Protein AF-0000000075067034 (afdb_homodimer)

pLDDT: mean 81.09, std 20.72, range [22.61, 97.31]

Foldseek 3Di:
DPVVPDVPLVVDDPPPDADDDDPCCVQVPALVCVLVVVCVRHVQAAEDPCLADDLVCVQVVHSGHHPQQKGKHKYFPPDDPFNAYPFWGWAWPDDWAFDDDVPDPDTQWTKTKTFIFGHDDPPTHTFQKMKMKIDGPVCPDSVSRGMIMMMIGRNVVNVVVVPVPDPDD/DPPPPDVPQVVDDPPPDADDDDPCCVQVPALVCVLVVVCVRHVQAAEDPCLADDLVCVQVVHSGHHPQQKGKHKYFPPDDPFNAYPFWGWAWPDDWAFDDDVPDPDTQWTKTKTFIFGHDDPPTHTFQKMKMKIDGPVCPDSVSRGMIMMMIGRRVVNVVVVVVPDPDD

Sequence (338 aa):
MATTAEFSYLSSLPAGFVFRPTEEQLITHYLKNKNDGNESVVSFIKEIDLYKFEPEQLPDKSFIPSDNFEWFFFRANTLDIERTTGTGSWKSTGEPRPIKARGANEVIGSREIFVFHRGRGAKGVKTNWVIEYRLHPDTKIPSQHPFLIFKLKDNNADGEKKITQKPRAMATTAEFSYLSSLPAGFVFRPTEEQLITHYLKNKNDGNESVVSFIKEIDLYKFEPEQLPDKSFIPSDNFEWFFFRANTLDIERTTGTGSWKSTGEPRPIKARGANEVIGSREIFVFHRGRGAKGVKTNWVIEYRLHPDTKIPSQHPFLIFKLKDNNADGEKKITQKPRA

Nearest PDB structures (foldseek):
  1ut7-assembly1_B  TM=8.645E-01  e=2.105E-12  Arabidopsis thaliana
  1ut7-assembly1_A  TM=8.587E-01  e=2.372E-12  Arabidopsis thaliana
  1ut4-assembly1_A  TM=8.567E-01  e=3.012E-12  Arabidopsis thaliana
  3swm-assembly1_A  TM=8.188E-01  e=7.375E-12  Arabidopsis thaliana
  7xlj-assembly1_A  TM=7.819E-01  e=2.518E-12  Arabidopsis thaliana

InterPro domains:
  IPR003441 NAC domain [PF02365] (14-134)
  IPR003441 NAC domain [PS51005] (13-155)
  IPR036093 NAC domain superfamily [G3DSA:2.170.150.80] (22-162)
  IPR036093 NAC domain superfamily [SSF101941] (5-140)

Radius of gyration: 23.81 Å; Cα contacts (8 Å, |Δi|>4): 591; chains: 2; bounding box: 60×69×54 Å

Solvent-accessible surface area (backbone atoms only — not comparable to full-atom values): 19436 Å² total; per-residue (Å²): 131,73,84,76,56,74,76,54,68,62,74,66,63,61,89,33,45,42,77,64,56,50,73,57,47,45,46,74,45,45,41,44,32,53,62,70,64,40,49,92,79,37,63,66,46,34,72,45,74,67,44,62,47,57,75,88,55,48,71,77,63,40,50,56,82,58,93,71,51,50,44,55,34,29,28,60,54,85,52,81,82,66,34,50,36,97,59,25,31,55,39,73,78,68,75,72,37,79,33,59,37,87,98,46,88,47,70,61,21,26,38,42,49,30,33,35,21,44,36,66,78,92,66,36,40,82,56,55,39,35,38,36,36,44,42,56,68,81,41,85,42,54,88,74,36,48,53,32,40,33,40,39,35,40,62,59,63,60,49,58,65,61,61,74,63,76,78,83,130,133,73,83,75,58,74,77,54,68,60,73,65,64,61,87,33,46,43,78,64,56,51,73,59,47,45,47,73,44,45,42,44,32,55,61,70,64,41,50,91,79,38,63,66,46,34,72,45,74,66,44,61,46,56,75,87,54,47,70,76,62,37,51,58,82,58,92,72,54,48,44,56,34,30,28,61,54,84,51,81,81,67,34,50,37,97,59,24,30,54,41,73,78,68,76,71,38,81,33,59,38,86,100,45,90,46,71,62,21,27,38,44,48,29,36,35,20,43,36,65,79,93,64,36,41,80,56,55,38,35,39,34,35,44,40,57,70,82,42,85,42,54,87,76,36,48,52,32,42,33,41,38,36,39,62,60,64,60,48,58,65,59,62,72,56,75,77,80,132

Secondary structure (DSSP, 8-state):
--TTSSS----S-STTEEE---HHHIIIIIIHHHHHT-HHHHTTSEE--GGGS-GGGSGGG-SS--SSSEEEEEEETTS----B-SSEEEEE-S--EEEE-TTS--EEEEEEEEEEEESSGGG-EEEEEEEEEEE-TTTTSGGG--EEEEEEEEHHHHHHHHHTS----/--TTSSS----S-STTEEE---HHHIIIIIIHHHHHT-HHHHTTSEE--GGGS-GGGSGGG-SS--SSSEEEEEEETTS----B-SSEEEEE-S--EEEE-TTS--EEEEEEEEEEEESSGGG-EEEEEEEEEEE-SSTTSGGG--EEEEEEEEHHHHHHHHHTS----

Organism: Cucurbita maxima (NCBI:txid3661)

Structure (mmCIF, N/CA/C/O backbone):
data_AF-0000000075067034-model_v1
#
loop_
_entity.id
_entity.type
_entity.pdbx_description
1 polymer 'NAC domain-containing protein 96-like'
#
loop_
_atom_site.group_PDB
_atom_site.id
_atom_site.type_symbol
_atom_site.label_atom_id
_atom_site.label_alt_id
_atom_site.label_comp_id
_atom_site.label_asym_id
_atom_site.label_entity_id
_atom_site.label_seq_id
_atom_site.pdbx_PDB_ins_code
_atom_site.Cartn_x
_atom_site.Cartn_y
_atom_site.Cartn_z
_atom_site.occupancy
_atom_site.B_iso_or_equiv
_atom_site.auth_seq_id
_atom_site.auth_comp_id
_atom_site.auth_asym_id
_atom_site.auth_atom_id
_atom_site.pdbx_PDB_model_num
ATOM 1 N N . MET A 1 1 ? 20.797 27.172 -8.867 1 24.02 1 MET A N 1
ATOM 2 C CA . MET A 1 1 ? 20.453 26.469 -10.102 1 24.02 1 MET A CA 1
ATOM 3 C C . MET A 1 1 ? 20.156 25 -9.812 1 24.02 1 MET A C 1
ATOM 5 O O . MET A 1 1 ? 19.547 24.312 -10.633 1 24.02 1 MET A O 1
ATOM 9 N N . ALA A 1 2 ? 21.141 24.375 -9 1 27.22 2 ALA A N 1
ATOM 10 C CA . ALA A 1 2 ? 21.328 22.922 -8.992 1 27.22 2 ALA A CA 1
ATOM 11 C C . ALA A 1 2 ? 20.141 22.219 -8.352 1 27.22 2 ALA A C 1
ATOM 13 O O . ALA A 1 2 ? 19.875 21.047 -8.633 1 27.22 2 ALA A O 1
ATOM 14 N N . THR A 1 3 ? 19.781 22.688 -7.195 1 29.33 3 THR A N 1
ATOM 15 C CA . THR A 1 3 ? 19 22.172 -6.078 1 29.33 3 THR A CA 1
ATOM 16 C C . THR A 1 3 ? 17.578 21.828 -6.523 1 29.33 3 THR A C 1
ATOM 18 O O . THR A 1 3 ? 16.812 21.25 -5.758 1 29.33 3 THR A O 1
ATOM 21 N N . THR A 1 4 ? 17.094 22.578 -7.445 1 32.69 4 THR A N 1
ATOM 22 C CA . THR A 1 4 ? 15.75 22.5 -7.992 1 32.69 4 THR A CA 1
ATOM 23 C C . THR A 1 4 ? 15.477 21.125 -8.578 1 32.69 4 THR A C 1
ATOM 25 O O . THR A 1 4 ? 14.32 20.75 -8.797 1 32.69 4 THR A O 1
ATOM 28 N N . ALA A 1 5 ? 16.5 20.5 -9.273 1 29.61 5 ALA A N 1
ATOM 29 C CA . ALA A 1 5 ? 16.438 19.469 -10.297 1 29.61 5 ALA A CA 1
ATOM 30 C C . ALA A 1 5 ? 15.922 18.141 -9.727 1 29.61 5 ALA A C 1
ATOM 32 O O . ALA A 1 5 ? 15.188 17.406 -10.398 1 29.61 5 ALA A O 1
ATOM 33 N N . GLU A 1 6 ? 16.656 17.672 -8.766 1 33.59 6 GLU A N 1
ATOM 34 C CA . GLU A 1 6 ? 16.719 16.219 -8.594 1 33.59 6 GLU A CA 1
ATOM 35 C C . GLU A 1 6 ? 15.367 15.656 -8.141 1 33.59 6 GLU A C 1
ATOM 37 O O . GLU A 1 6 ? 15.164 14.445 -8.125 1 33.59 6 GLU A O 1
ATOM 42 N N . PHE A 1 7 ? 14.844 16.359 -7.086 1 33.34 7 PHE A N 1
ATOM 43 C CA . PHE A 1 7 ? 13.609 15.727 -6.625 1 33.34 7 PHE A CA 1
ATOM 44 C C . PHE A 1 7 ? 12.578 15.672 -7.746 1 33.34 7 PHE A C 1
ATOM 46 O O . PHE A 1 7 ? 11.797 16.609 -7.93 1 33.34 7 PHE A O 1
ATOM 53 N N . SER A 1 8 ? 12.875 15.852 -8.945 1 36.09 8 SER A N 1
ATOM 54 C CA . SER A 1 8 ? 11.867 15.555 -9.953 1 36.09 8 SER A CA 1
ATOM 55 C C . SER A 1 8 ? 10.781 14.648 -9.391 1 36.09 8 SER A C 1
ATOM 57 O O . SER A 1 8 ? 11.039 13.836 -8.5 1 36.09 8 SER A O 1
ATOM 59 N N . TYR A 1 9 ? 9.383 14.906 -9.625 1 38.78 9 TYR A N 1
ATOM 60 C CA . TYR A 1 9 ? 8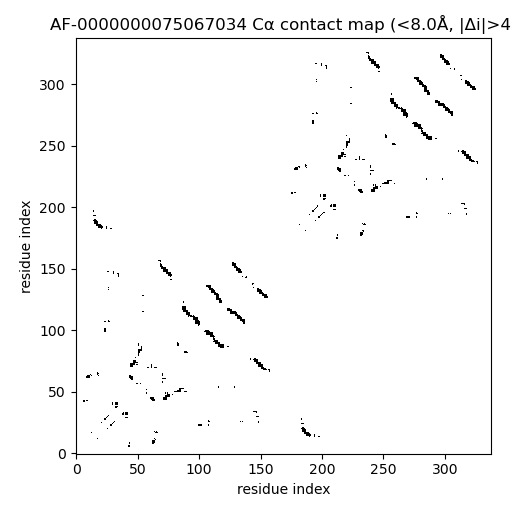.062 14.312 -9.453 1 38.78 9 TYR A CA 1
ATOM 61 C C . TYR A 1 9 ? 8.141 12.797 -9.414 1 38.78 9 TYR A C 1
ATOM 63 O O . TYR A 1 9 ? 8.562 12.156 -10.383 1 38.78 9 TYR A O 1
ATOM 71 N N . LEU A 1 10 ? 8.789 12.289 -8.57 1 49.56 10 LEU A N 1
ATOM 72 C CA . LEU A 1 10 ? 8.398 10.883 -8.617 1 49.56 10 LEU A CA 1
ATOM 73 C C . LEU A 1 10 ? 7.004 10.727 -9.219 1 49.56 10 LEU A C 1
ATOM 75 O O . LEU A 1 10 ? 6 10.953 -8.539 1 49.56 10 LEU A O 1
ATOM 79 N N . SER A 1 11 ? 6.68 11.508 -10.305 1 52.5 11 SER A N 1
ATOM 80 C CA . SER A 1 11 ? 5.422 11.508 -11.047 1 52.5 11 SER A CA 1
ATOM 81 C C . SER A 1 11 ? 4.73 10.156 -10.961 1 52.5 11 SER A C 1
ATOM 83 O O . SER A 1 11 ? 3.5 10.078 -10.938 1 52.5 11 SER A O 1
ATOM 85 N N . SER A 1 12 ? 5.344 9.094 -11.094 1 64.56 12 SER A N 1
ATOM 86 C CA . SER A 1 12 ? 4.539 7.879 -11.094 1 64.56 12 SER A CA 1
ATOM 87 C C . SER A 1 12 ? 5.285 6.723 -10.43 1 64.56 12 SER A C 1
ATOM 89 O O . SER A 1 12 ? 6.473 6.512 -10.695 1 64.56 12 SER A O 1
ATOM 91 N N . LEU A 1 13 ? 4.945 6.492 -9.031 1 78.94 13 LEU A N 1
ATOM 92 C CA . LEU A 1 13 ? 5.402 5.219 -8.477 1 78.94 13 LEU A CA 1
ATOM 93 C C . LEU A 1 13 ? 5.246 4.094 -9.5 1 78.94 13 LEU A C 1
ATOM 95 O O . LEU A 1 13 ? 4.367 4.148 -10.359 1 78.94 13 LEU A O 1
ATOM 99 N N . PRO A 1 14 ? 6.324 3.254 -9.461 1 85.62 14 PRO A N 1
ATOM 100 C CA . PRO A 1 14 ? 6.086 2.088 -10.312 1 85.62 14 PRO A CA 1
ATOM 101 C C . PRO A 1 14 ? 4.695 1.488 -10.125 1 85.62 14 PRO A C 1
ATOM 103 O O . PRO A 1 14 ? 4.117 1.604 -9.039 1 85.62 14 PRO A O 1
ATOM 106 N N . ALA A 1 15 ? 4.258 0.899 -11.164 1 90.25 15 ALA A N 1
ATOM 107 C CA . ALA A 1 15 ? 2.902 0.354 -11.133 1 90.25 15 ALA A CA 1
ATOM 108 C C . ALA A 1 15 ? 2.705 -0.561 -9.93 1 90.25 15 ALA A C 1
ATOM 110 O O . ALA A 1 15 ? 3.543 -1.422 -9.648 1 90.25 15 ALA A O 1
ATOM 111 N N . GLY A 1 16 ? 1.703 -0.186 -9.18 1 92 16 GLY A N 1
ATOM 112 C CA . GLY A 1 16 ? 1.297 -1.074 -8.102 1 92 16 GLY A CA 1
ATOM 113 C C . GLY A 1 16 ? 1.946 -0.737 -6.773 1 92 16 GLY A C 1
ATOM 114 O O . GLY A 1 16 ? 1.545 -1.257 -5.73 1 92 16 GLY A O 1
ATOM 115 N N . PHE A 1 17 ? 2.953 0.057 -6.773 1 90.75 17 PHE A N 1
ATOM 116 C CA . PHE A 1 17 ? 3.543 0.502 -5.516 1 90.75 17 PHE A CA 1
ATOM 117 C C . PHE A 1 17 ? 2.797 1.712 -4.965 1 90.75 17 PHE A C 1
ATOM 119 O O . PHE A 1 17 ? 2.441 2.623 -5.715 1 90.75 17 PHE A O 1
ATOM 126 N N . VAL A 1 18 ? 2.58 1.624 -3.701 1 92 18 VAL A N 1
ATOM 127 C CA . VAL A 1 18 ? 1.847 2.693 -3.031 1 92 18 VAL A CA 1
ATOM 128 C C . VAL A 1 18 ? 2.539 3.051 -1.718 1 92 18 VAL A C 1
ATOM 130 O O . VAL A 1 18 ? 3.277 2.238 -1.157 1 92 18 VAL A O 1
ATOM 133 N N . PHE A 1 19 ? 2.363 4.195 -1.322 1 92.62 19 PHE A N 1
ATOM 134 C CA . PHE A 1 19 ? 2.945 4.684 -0.077 1 92.62 19 PHE A CA 1
ATOM 135 C C . PHE A 1 19 ? 1.925 4.629 1.055 1 92.62 19 PHE A C 1
ATOM 137 O O . PHE A 1 19 ? 0.99 5.43 1.093 1 92.62 19 PHE A O 1
ATOM 144 N N . ARG A 1 20 ? 2.078 3.689 1.911 1 93.19 20 ARG A N 1
ATOM 145 C CA . ARG A 1 20 ? 1.203 3.467 3.059 1 93.19 20 ARG A CA 1
ATOM 146 C C . ARG A 1 20 ? 2.014 3.262 4.332 1 93.19 20 ARG A C 1
ATOM 148 O O . ARG A 1 20 ? 1.958 2.195 4.945 1 93.19 20 ARG A O 1
ATOM 155 N N . PRO A 1 21 ? 2.609 4.309 4.836 1 92.94 21 PRO A N 1
ATOM 156 C CA . PRO A 1 21 ? 3.426 4.168 6.047 1 92.94 21 PRO A CA 1
ATOM 157 C C . PRO A 1 21 ? 2.588 3.955 7.301 1 92.94 21 PRO A C 1
ATOM 159 O O . PRO A 1 21 ? 1.49 4.508 7.418 1 92.94 21 PRO A O 1
ATOM 162 N N . THR A 1 22 ? 3.107 3.166 8.203 1 90.19 22 THR A N 1
ATOM 163 C CA . THR A 1 22 ? 2.514 3.049 9.531 1 90.19 22 THR A CA 1
ATOM 164 C C . THR A 1 22 ? 2.787 4.301 10.359 1 90.19 22 THR A C 1
ATOM 166 O O . THR A 1 22 ? 3.646 5.109 10.008 1 90.19 22 THR A O 1
ATOM 169 N N . GLU A 1 23 ? 2.072 4.379 11.43 1 90.81 23 GLU A N 1
ATOM 170 C CA . GLU A 1 23 ? 2.283 5.488 12.352 1 90.81 23 GLU A CA 1
ATOM 171 C C . GLU A 1 23 ? 3.715 5.504 12.883 1 90.81 23 GLU A C 1
ATOM 173 O O . GLU A 1 23 ? 4.344 6.559 12.953 1 90.81 23 GLU A O 1
ATOM 178 N N . GLU A 1 24 ? 4.211 4.414 13.18 1 90.38 24 GLU A N 1
ATOM 179 C CA . GLU A 1 24 ? 5.574 4.316 13.703 1 90.38 24 GLU A CA 1
ATOM 180 C C . GLU A 1 24 ? 6.598 4.734 12.648 1 90.38 24 GLU A C 1
ATOM 182 O O . GLU A 1 24 ? 7.57 5.422 12.969 1 90.38 24 GLU A O 1
ATOM 187 N N . GLN A 1 25 ? 6.391 4.348 11.461 1 92.31 25 GLN A N 1
ATOM 188 C CA . GLN A 1 25 ? 7.301 4.719 10.383 1 92.31 25 GLN A CA 1
ATOM 189 C C . GLN A 1 25 ? 7.27 6.223 10.125 1 92.31 25 GLN A C 1
ATOM 191 O O . GLN A 1 25 ? 8.297 6.828 9.82 1 92.31 25 GLN A O 1
ATOM 196 N N . LEU A 1 26 ? 6.098 6.785 10.258 1 93.75 26 LEU A N 1
ATOM 197 C CA . LEU A 1 26 ? 5.977 8.227 10.07 1 93.75 26 LEU A CA 1
ATOM 198 C C . LEU A 1 26 ? 6.836 8.977 11.078 1 93.75 26 LEU A C 1
ATOM 200 O O . LEU A 1 26 ? 7.516 9.945 10.727 1 93.75 26 LEU A O 1
ATOM 204 N N . ILE A 1 27 ? 6.844 8.492 12.211 1 91.81 27 ILE A N 1
ATOM 205 C CA . ILE A 1 27 ? 7.523 9.195 13.297 1 91.81 27 ILE A CA 1
ATOM 206 C C . ILE A 1 27 ? 9.008 8.82 13.305 1 91.81 27 ILE A C 1
ATOM 208 O O . ILE A 1 27 ? 9.875 9.68 13.141 1 91.81 27 ILE A O 1
ATOM 212 N N . THR A 1 28 ? 9.289 7.535 13.375 1 91.06 28 THR A N 1
ATOM 213 C CA . THR A 1 28 ? 10.64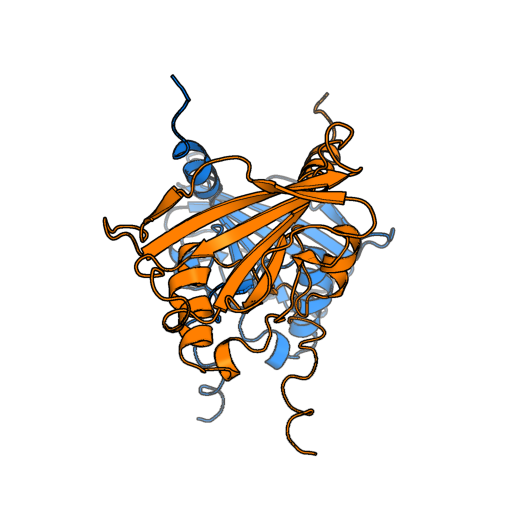8 7.086 13.672 1 91.06 28 THR A CA 1
ATOM 214 C C . THR A 1 28 ? 11.508 7.109 12.414 1 91.06 28 THR A C 1
ATOM 216 O O . THR A 1 28 ? 12.742 7.125 12.492 1 91.06 28 THR A O 1
ATOM 219 N N . HIS A 1 29 ? 10.859 7.195 11.352 1 92.94 29 HIS A N 1
ATOM 220 C CA . HIS A 1 29 ? 11.641 7.211 10.117 1 92.94 29 HIS A CA 1
ATOM 221 C C . HIS A 1 29 ? 11.523 8.555 9.406 1 92.94 29 HIS A C 1
ATOM 223 O O . HIS A 1 29 ? 12.523 9.266 9.234 1 92.94 29 HIS A O 1
ATOM 229 N N . TYR A 1 30 ? 10.391 8.961 9.094 1 93.56 30 TYR A N 1
ATOM 230 C CA . TYR A 1 30 ? 10.25 10.117 8.219 1 93.56 30 TYR A CA 1
ATOM 231 C C . TYR A 1 30 ? 10.422 11.414 9 1 93.56 30 TYR A C 1
ATOM 233 O O . TYR A 1 30 ? 11.219 12.273 8.625 1 93.56 30 TYR A O 1
ATOM 241 N N . LEU A 1 31 ? 9.656 11.547 10.055 1 93 31 LEU A N 1
ATOM 242 C CA . LEU A 1 31 ? 9.789 12.766 10.844 1 93 31 LEU A CA 1
ATOM 243 C C . LEU A 1 31 ? 11.195 12.906 11.398 1 93 31 LEU A C 1
ATOM 245 O O . LEU A 1 31 ? 11.773 14 11.367 1 93 31 LEU A O 1
ATOM 249 N N . LYS A 1 32 ? 11.695 11.836 11.898 1 90.5 32 LYS A N 1
ATOM 250 C CA . LYS A 1 32 ? 13.055 11.867 12.43 1 90.5 32 LYS A CA 1
ATOM 251 C C . LYS A 1 32 ? 14.047 12.305 11.359 1 90.5 32 LYS A C 1
ATOM 253 O O . LYS A 1 32 ? 14.883 13.18 11.609 1 90.5 32 LYS A O 1
ATOM 258 N N . ASN A 1 33 ? 14.008 11.734 10.211 1 92.81 33 ASN A N 1
ATOM 259 C CA . ASN A 1 33 ? 14.93 12.102 9.141 1 92.81 33 ASN A CA 1
ATOM 260 C C . ASN A 1 33 ? 14.727 13.547 8.695 1 92.81 33 ASN A C 1
ATOM 262 O O . ASN A 1 33 ? 15.688 14.234 8.352 1 92.81 33 ASN A O 1
ATOM 266 N N . LYS A 1 34 ? 13.508 13.992 8.672 1 92.88 34 LYS A N 1
ATOM 267 C CA . LYS A 1 34 ? 13.242 15.391 8.352 1 92.88 34 LYS A CA 1
ATOM 268 C C . LYS A 1 34 ? 13.914 16.328 9.352 1 92.88 34 LYS A C 1
ATOM 270 O O . LYS A 1 34 ? 14.602 17.266 8.961 1 92.88 34 LYS A O 1
ATOM 275 N N . ASN A 1 35 ? 13.734 16.047 10.57 1 90.62 35 ASN A N 1
ATOM 276 C CA . ASN A 1 35 ? 14.305 16.875 11.633 1 90.62 35 ASN A CA 1
ATOM 277 C C . ASN A 1 35 ? 15.828 16.812 11.625 1 90.62 35 ASN A C 1
ATOM 279 O O . ASN A 1 35 ? 16.5 17.797 11.969 1 90.62 35 ASN A O 1
ATOM 283 N N . ASP A 1 36 ? 16.375 15.656 11.203 1 91.06 36 ASP A N 1
ATOM 284 C CA . ASP A 1 36 ? 17.812 15.469 11.148 1 91.06 36 ASP A CA 1
ATOM 285 C C . ASP A 1 36 ? 18.406 16.109 9.898 1 91.06 36 ASP A C 1
ATOM 287 O O . ASP A 1 36 ? 19.625 16.156 9.734 1 91.06 36 ASP A O 1
ATOM 291 N N . GLY A 1 37 ? 17.656 16.5 9.008 1 92.62 37 GLY A N 1
ATOM 292 C CA . GLY A 1 37 ? 18.125 17.172 7.805 1 92.62 37 GLY A CA 1
ATOM 293 C C . GLY A 1 37 ? 18.484 16.203 6.688 1 92.62 37 GLY A C 1
ATOM 294 O O . GLY A 1 37 ? 19.234 16.562 5.773 1 92.62 37 GLY A O 1
ATOM 295 N N . ASN A 1 38 ? 18 14.938 6.777 1 94 38 ASN A N 1
ATOM 296 C CA . ASN A 1 38 ? 18.234 13.953 5.727 1 94 38 ASN A CA 1
ATOM 297 C C . ASN A 1 38 ? 17.188 14.062 4.617 1 94 38 ASN A C 1
ATOM 299 O O . ASN A 1 38 ? 16.359 13.164 4.453 1 94 38 ASN A O 1
ATOM 303 N N . GLU A 1 39 ? 17.438 14.938 3.75 1 93.5 39 GLU A N 1
ATOM 304 C CA . GLU A 1 39 ? 16.438 15.305 2.752 1 93.5 39 GLU A CA 1
ATOM 305 C C . GLU A 1 39 ? 16.297 14.227 1.686 1 93.5 39 GLU A C 1
ATOM 307 O O . GLU A 1 39 ? 15.211 14.031 1.124 1 93.5 39 GLU A O 1
ATOM 312 N N . SER A 1 40 ? 17.297 13.484 1.462 1 91.81 40 SER A N 1
ATOM 313 C CA . SER A 1 40 ? 17.266 12.453 0.429 1 91.81 40 SER A CA 1
ATOM 314 C C . SER A 1 40 ? 16.266 11.359 0.78 1 91.81 40 SER A C 1
ATOM 316 O O . SER A 1 40 ? 15.734 10.688 -0.107 1 91.81 40 SER A O 1
ATOM 318 N N . VAL A 1 41 ? 15.945 11.273 2.07 1 90.94 41 VAL A N 1
ATOM 319 C CA . VAL A 1 41 ? 15.039 10.234 2.547 1 90.94 41 VAL A CA 1
ATOM 320 C C . VAL A 1 41 ? 13.602 10.734 2.492 1 90.94 41 VAL A C 1
ATOM 322 O O . VAL A 1 41 ? 12.664 9.953 2.297 1 90.94 41 VAL A O 1
ATOM 325 N N . VAL A 1 42 ? 13.445 12.062 2.525 1 94.19 42 VAL A N 1
ATOM 326 C CA . VAL A 1 42 ? 12.094 12.516 2.848 1 94.19 42 VAL A CA 1
ATOM 327 C C . VAL A 1 42 ? 11.625 13.523 1.796 1 94.19 42 VAL A C 1
ATOM 329 O O . VAL A 1 42 ? 10.484 13.984 1.838 1 94.19 42 VAL A O 1
ATOM 332 N N . SER A 1 43 ? 12.383 13.781 0.795 1 93.25 43 SER A N 1
ATOM 333 C CA . SER A 1 43 ? 12.109 14.898 -0.108 1 93.25 43 SER A CA 1
ATOM 334 C C . SER A 1 43 ? 10.875 14.625 -0.959 1 93.25 43 SER A C 1
ATOM 336 O O . SER A 1 43 ? 10.328 15.539 -1.577 1 93.25 43 SER A O 1
ATOM 338 N N . PHE A 1 44 ? 10.422 13.438 -0.961 1 92.44 44 PHE A N 1
ATOM 339 C CA . PHE A 1 44 ? 9.242 13.117 -1.751 1 92.44 44 PHE A CA 1
ATOM 340 C C . PHE A 1 44 ? 7.969 13.477 -0.989 1 92.44 44 PHE A C 1
ATOM 342 O O . PHE A 1 44 ? 6.879 13.5 -1.564 1 92.44 44 PHE A O 1
ATOM 349 N N . ILE A 1 45 ? 8.094 13.805 0.239 1 94.94 45 ILE A N 1
ATOM 350 C CA . ILE A 1 45 ? 6.969 14.328 1.009 1 94.94 45 ILE A CA 1
ATOM 351 C C . ILE A 1 45 ? 7.023 15.852 1.026 1 94.94 45 ILE A C 1
ATOM 353 O O . ILE A 1 45 ? 8.016 16.438 1.456 1 94.94 45 ILE A O 1
ATOM 357 N N . LYS A 1 46 ? 5.969 16.438 0.623 1 96.19 46 LYS A N 1
ATOM 358 C CA . LYS A 1 46 ? 5.902 17.891 0.47 1 96.19 46 LYS A CA 1
ATOM 359 C C . LYS A 1 46 ? 5.898 18.594 1.827 1 96.19 46 LYS A C 1
ATOM 361 O O . LYS A 1 46 ? 5.207 18.156 2.752 1 96.19 46 LYS A O 1
ATOM 366 N N . GLU A 1 47 ? 6.711 19.531 1.963 1 95.81 47 GLU A N 1
ATOM 367 C CA . GLU A 1 47 ? 6.629 20.469 3.08 1 95.81 47 GLU A CA 1
ATOM 368 C C . GLU A 1 47 ? 5.734 21.672 2.736 1 95.81 47 GLU A C 1
ATOM 370 O O . GLU A 1 47 ? 5.984 22.375 1.756 1 95.81 47 GLU A O 1
ATOM 375 N N . ILE A 1 48 ? 4.715 21.953 3.586 1 96.38 48 ILE A N 1
ATOM 376 C CA . ILE A 1 48 ? 3.791 23.031 3.271 1 96.38 48 ILE A CA 1
ATOM 377 C C . ILE A 1 48 ? 3.094 23.5 4.547 1 96.38 48 ILE A C 1
ATOM 379 O O . ILE A 1 48 ? 3.018 22.766 5.527 1 96.38 48 ILE A O 1
ATOM 383 N N . AS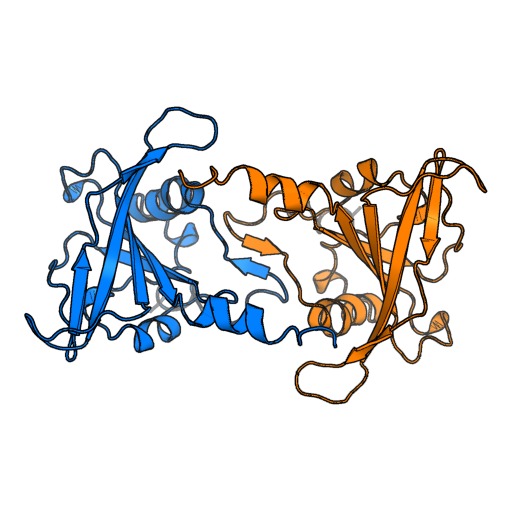P A 1 49 ? 2.625 24.766 4.555 1 94.94 49 ASP A N 1
ATOM 384 C CA . ASP A 1 49 ? 1.722 25.234 5.605 1 94.94 49 ASP A CA 1
ATOM 385 C C . ASP A 1 49 ? 0.28 24.828 5.309 1 94.94 49 ASP A C 1
ATOM 387 O O . ASP A 1 49 ? -0.531 25.656 4.895 1 94.94 49 ASP A O 1
ATOM 391 N N . LEU A 1 50 ? -0.064 23.641 5.621 1 94.62 50 LEU A N 1
ATOM 392 C CA . LEU A 1 50 ? -1.302 23.062 5.105 1 94.62 50 LEU A CA 1
ATOM 393 C C . LEU A 1 50 ? -2.518 23.734 5.742 1 94.62 50 LEU A C 1
ATOM 395 O O . LEU A 1 50 ? -3.623 23.656 5.199 1 94.62 50 LEU A O 1
ATOM 399 N N . TYR A 1 51 ? -2.355 24.516 6.844 1 93.5 51 TYR A N 1
ATOM 400 C CA . TYR A 1 51 ? -3.477 25.188 7.496 1 93.5 51 TYR A CA 1
ATOM 401 C C . TYR A 1 51 ? -4.059 26.266 6.602 1 93.5 51 TYR A C 1
ATOM 403 O O . TYR A 1 51 ? -5.191 26.703 6.805 1 93.5 51 TYR A O 1
ATOM 411 N N . LYS A 1 52 ? -3.32 26.688 5.723 1 93.75 52 LYS A N 1
ATOM 412 C CA . LYS A 1 52 ? -3.693 27.859 4.93 1 93.75 52 LYS A CA 1
ATOM 413 C C . LYS A 1 52 ? -4.457 27.438 3.674 1 93.75 52 LYS A C 1
ATOM 415 O O . LYS A 1 52 ? -4.918 28.297 2.916 1 93.75 52 LYS A O 1
ATOM 420 N N . PHE A 1 53 ? -4.629 26.203 3.438 1 96.25 53 PHE A N 1
ATOM 421 C CA . PHE A 1 53 ? -5.262 25.703 2.221 1 96.25 53 PHE A CA 1
ATOM 422 C C . PHE A 1 53 ? -6.621 25.094 2.531 1 96.25 53 PHE A C 1
ATOM 424 O O . PHE A 1 53 ? -6.797 24.453 3.574 1 96.25 53 PHE A O 1
ATOM 431 N N . GLU A 1 54 ? -7.52 25.297 1.532 1 97.12 54 GLU A N 1
ATOM 432 C CA . GLU A 1 54 ? -8.734 24.5 1.588 1 97.12 54 GLU A CA 1
ATOM 433 C C . GLU A 1 54 ? -8.43 23.016 1.461 1 97.12 54 GLU A C 1
ATOM 435 O O . GLU A 1 54 ? -7.551 22.609 0.688 1 97.12 54 GLU A O 1
ATOM 440 N N . PRO A 1 55 ? -9.195 22.188 2.27 1 96.56 55 PRO A N 1
ATOM 441 C CA . PRO A 1 55 ? -8.844 20.766 2.275 1 96.56 55 PRO A CA 1
ATOM 442 C C . PRO A 1 55 ? -8.836 20.156 0.876 1 96.56 55 PRO A C 1
ATOM 444 O O . PRO A 1 55 ? -7.988 19.312 0.57 1 96.56 55 PRO A O 1
ATOM 447 N N . GLU A 1 56 ? -9.727 20.594 0.01 1 96.38 56 GLU A N 1
ATOM 448 C CA . GLU A 1 56 ? -9.852 20.031 -1.33 1 96.38 56 GLU A CA 1
ATOM 449 C C . GLU A 1 56 ? -8.641 20.359 -2.189 1 96.38 56 GLU A C 1
ATOM 451 O O . GLU A 1 56 ? -8.414 19.75 -3.232 1 96.38 56 GLU A O 1
ATOM 456 N N . GLN A 1 57 ? -7.859 21.328 -1.768 1 97.31 57 GLN A N 1
ATOM 457 C CA . GLN A 1 57 ? -6.688 21.75 -2.52 1 97.31 57 GLN A CA 1
ATOM 458 C C . GLN A 1 57 ? -5.465 20.922 -2.154 1 97.31 57 GLN A C 1
ATOM 460 O O . GLN A 1 57 ? -4.477 20.891 -2.895 1 97.31 57 GLN A O 1
ATOM 465 N N . LEU A 1 58 ? -5.512 20.266 -1.071 1 97.12 58 LEU A N 1
ATOM 466 C CA . LEU A 1 58 ? -4.316 19.672 -0.489 1 97.12 58 LEU A CA 1
ATOM 467 C C . LEU A 1 58 ? -3.918 18.406 -1.24 1 97.12 58 LEU A C 1
ATOM 469 O O . LEU A 1 58 ? -2.73 18.156 -1.452 1 97.12 58 LEU A O 1
ATOM 473 N N . PRO A 1 59 ? -4.848 17.594 -1.674 1 95.12 59 PRO A N 1
ATOM 474 C CA . PRO A 1 59 ? -4.461 16.406 -2.445 1 95.12 59 PRO A CA 1
ATOM 475 C C . PRO A 1 59 ? -3.576 16.734 -3.643 1 95.12 59 PRO A C 1
ATOM 477 O O . PRO A 1 59 ? -2.602 16.031 -3.914 1 95.12 59 PRO A O 1
ATOM 480 N N . ASP A 1 60 ? -3.801 17.828 -4.273 1 94.5 60 ASP A N 1
ATOM 481 C CA . ASP A 1 60 ? -3.053 18.219 -5.465 1 94.5 60 ASP A CA 1
ATOM 482 C C . ASP A 1 60 ? -1.666 18.734 -5.094 1 94.5 60 ASP A C 1
ATOM 484 O O . ASP A 1 60 ? -0.803 18.891 -5.961 1 94.5 60 ASP A O 1
ATOM 488 N N . LYS A 1 61 ? -1.496 19.062 -3.848 1 95.81 61 LYS A N 1
ATOM 489 C CA . LYS A 1 61 ? -0.203 19.562 -3.406 1 95.81 61 LYS A CA 1
ATOM 490 C C . LYS A 1 61 ? 0.77 18.43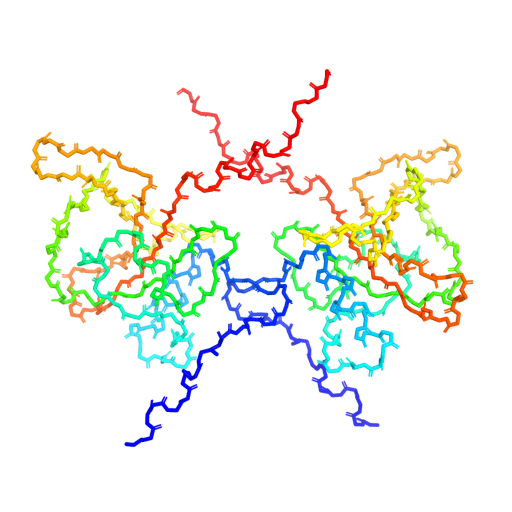8 -3.109 1 95.81 61 LYS A C 1
ATOM 492 O O . LYS A 1 61 ? 1.978 18.656 -2.998 1 95.81 61 LYS A O 1
ATOM 497 N N . SER A 1 62 ? 0.23 17.234 -2.918 1 94.5 62 SER A N 1
ATOM 498 C CA . SER A 1 62 ? 1.072 16.094 -2.594 1 94.5 62 SER A CA 1
ATOM 499 C C . SER A 1 62 ? 1.927 15.672 -3.787 1 94.5 62 SER A C 1
ATOM 501 O O . SER A 1 62 ? 1.453 15.672 -4.926 1 94.5 62 SER A O 1
ATOM 503 N N . PHE A 1 63 ? 3.168 15.305 -3.459 1 92.5 63 PHE A N 1
ATOM 504 C CA . PHE A 1 63 ? 4.047 14.789 -4.5 1 92.5 63 PHE A CA 1
ATOM 505 C C . PHE A 1 63 ? 3.717 13.336 -4.816 1 92.5 63 PHE A C 1
ATOM 507 O O . PHE A 1 63 ? 3.977 12.859 -5.922 1 92.5 63 PHE A O 1
ATOM 514 N N . ILE A 1 64 ? 3.158 12.625 -3.84 1 88.5 64 ILE A N 1
ATOM 515 C CA . ILE A 1 64 ? 2.869 11.203 -3.977 1 88.5 64 ILE A CA 1
ATOM 516 C C . ILE A 1 64 ? 1.374 11 -4.211 1 88.5 64 ILE A C 1
ATOM 518 O O . ILE A 1 64 ? 0.546 11.492 -3.441 1 88.5 64 ILE A O 1
ATOM 522 N N . PRO A 1 65 ? 1.126 10.289 -5.273 1 86.94 65 PRO A N 1
ATOM 523 C CA . PRO A 1 65 ? -0.291 9.969 -5.465 1 86.94 65 PRO A CA 1
ATOM 524 C C . PRO A 1 65 ? -0.839 9.047 -4.375 1 86.94 65 PRO A C 1
ATOM 526 O O . PRO A 1 65 ? -0.088 8.266 -3.785 1 86.94 65 PRO A O 1
ATOM 529 N N . SER A 1 66 ? -2.156 9.25 -4.086 1 87.69 66 SER A N 1
ATOM 530 C CA . SER A 1 66 ? -2.814 8.398 -3.104 1 87.69 66 SER A CA 1
ATOM 531 C C . SER A 1 66 ? -3.844 7.484 -3.766 1 87.69 66 SER A C 1
ATOM 533 O O . SER A 1 66 ? -4.551 7.902 -4.684 1 87.69 66 SER A O 1
ATOM 535 N N . ASP A 1 67 ? -3.842 6.25 -3.213 1 84.25 67 ASP A N 1
ATOM 536 C CA . ASP A 1 67 ? -4.855 5.309 -3.682 1 84.25 67 ASP A CA 1
ATOM 537 C C . ASP A 1 67 ? -5.914 5.062 -2.607 1 84.25 67 ASP A C 1
ATOM 539 O O . ASP A 1 67 ? -6.836 4.27 -2.809 1 84.25 67 ASP A O 1
ATOM 543 N N . ASN A 1 68 ? -5.805 5.707 -1.535 1 88.19 68 ASN A N 1
ATOM 544 C CA . ASN A 1 68 ? -6.711 5.445 -0.424 1 88.19 68 ASN A CA 1
ATOM 545 C C . ASN A 1 68 ? -7.184 6.738 0.235 1 88.19 68 ASN A C 1
ATOM 547 O O . ASN A 1 68 ? -7.562 6.738 1.407 1 88.19 68 ASN A O 1
ATOM 551 N N . PHE A 1 69 ? -7.012 7.809 -0.43 1 91.25 69 PHE A N 1
ATOM 552 C CA . PHE A 1 69 ? -7.488 9.117 -0.005 1 91.25 69 PHE A CA 1
ATOM 553 C C . PHE A 1 69 ? -6.75 9.586 1.245 1 91.25 69 PHE A C 1
ATOM 555 O O . PHE A 1 69 ? -7.352 10.188 2.137 1 91.25 69 PHE A O 1
ATOM 562 N N . GLU A 1 70 ? -5.457 9.203 1.351 1 94.38 70 GLU A N 1
ATOM 563 C CA . GLU A 1 70 ? -4.551 9.695 2.383 1 94.38 70 GLU A CA 1
ATOM 564 C C . GLU A 1 70 ? -3.33 10.375 1.767 1 94.38 70 GLU A C 1
ATOM 566 O O . GLU A 1 70 ? -2.791 9.898 0.765 1 94.38 70 GLU A O 1
ATOM 571 N N . TRP A 1 71 ? -2.979 11.484 2.367 1 96.25 71 TRP A N 1
ATOM 572 C CA . TRP A 1 71 ? -1.807 12.234 1.92 1 96.25 71 TRP A CA 1
ATOM 573 C C . TRP A 1 71 ? -0.944 12.648 3.105 1 96.25 71 TRP A C 1
ATOM 575 O O . TRP A 1 71 ? -1.445 12.805 4.223 1 96.25 71 TRP A O 1
ATOM 585 N N . PHE A 1 72 ? 0.304 12.883 2.846 1 96.06 72 PHE A N 1
ATOM 586 C CA . PHE A 1 72 ? 1.238 13.195 3.92 1 96.06 72 PHE A CA 1
ATOM 587 C C . PHE A 1 72 ? 2.002 14.477 3.611 1 96.06 72 PHE A C 1
ATOM 589 O O . PHE A 1 72 ? 2.396 14.711 2.467 1 96.06 72 PHE A O 1
ATOM 596 N N . PHE A 1 73 ? 2.195 15.258 4.617 1 96.69 73 PHE A N 1
ATOM 597 C CA . PHE A 1 73 ? 2.889 16.531 4.473 1 96.69 73 PHE A CA 1
ATOM 598 C C . PHE A 1 73 ? 3.777 16.812 5.68 1 96.69 73 PHE A C 1
ATOM 600 O O . PHE A 1 73 ? 3.467 16.375 6.793 1 96.69 73 PHE A O 1
ATOM 607 N N . PHE A 1 74 ? 4.816 17.5 5.41 1 95.38 74 PHE A N 1
ATOM 608 C CA . PHE A 1 74 ? 5.555 18.141 6.492 1 95.38 74 PHE A CA 1
ATOM 609 C C . PHE A 1 74 ? 5.113 19.578 6.66 1 95.38 74 PHE A C 1
ATOM 611 O O . PHE A 1 74 ? 4.688 20.234 5.699 1 95.38 74 PHE A O 1
ATOM 618 N N . ARG A 1 75 ? 5.207 20.031 7.906 1 94.12 75 ARG A N 1
ATOM 619 C CA . ARG A 1 75 ? 5.004 21.453 8.211 1 94.12 75 ARG A CA 1
ATOM 620 C C . ARG A 1 75 ? 6.027 21.938 9.227 1 94.12 75 ARG A C 1
ATOM 622 O O . ARG A 1 75 ? 6.293 21.266 10.227 1 94.12 75 ARG A O 1
ATOM 629 N N . ALA A 1 76 ? 6.52 23.062 8.938 1 91.06 76 ALA A N 1
ATOM 630 C CA . ALA A 1 76 ? 7.441 23.672 9.898 1 91.06 76 ALA A CA 1
ATOM 631 C C . ALA A 1 76 ? 6.723 24.047 11.188 1 91.06 76 ALA A C 1
ATOM 633 O O . ALA A 1 76 ? 5.645 24.641 11.156 1 91.06 76 ALA A O 1
ATOM 634 N N . ASN A 1 77 ? 7.312 23.703 12.266 1 85.31 77 ASN A N 1
ATOM 635 C CA . ASN A 1 77 ? 6.711 23.938 13.57 1 85.31 77 ASN A CA 1
ATOM 636 C C . ASN A 1 77 ? 6.832 25.391 13.992 1 85.31 77 ASN A C 1
ATOM 638 O O . ASN A 1 77 ? 6.148 25.844 14.922 1 85.31 77 ASN A O 1
ATOM 642 N N . THR A 1 78 ? 7.633 26.141 13.328 1 79.06 78 THR A N 1
ATOM 643 C CA . THR A 1 78 ? 7.871 27.547 13.648 1 79.06 78 THR A CA 1
ATOM 644 C C . THR A 1 78 ? 6.797 28.438 13.031 1 79.06 78 THR A C 1
ATOM 646 O O . THR A 1 78 ? 6.691 29.609 13.367 1 79.06 78 THR A O 1
ATOM 649 N N . LEU A 1 79 ? 6.016 27.891 12.156 1 75.81 79 LEU A N 1
ATOM 650 C CA . LEU A 1 79 ? 4.988 28.672 11.477 1 75.81 79 LEU A CA 1
ATOM 651 C C . LEU A 1 79 ? 3.826 28.984 12.414 1 75.81 79 LEU A C 1
ATOM 653 O O . LEU A 1 79 ? 3.627 28.281 13.414 1 75.81 79 LEU A O 1
ATOM 657 N N . ASP A 1 80 ? 3.125 30.062 11.969 1 72.94 80 ASP A N 1
ATOM 658 C CA . ASP A 1 80 ? 1.929 30.438 12.719 1 72.94 80 ASP A CA 1
ATOM 659 C C . ASP A 1 80 ? 0.955 29.266 12.82 1 72.94 80 ASP A C 1
ATOM 661 O O . ASP A 1 80 ? 0.866 28.453 11.906 1 72.94 80 ASP A O 1
ATOM 665 N N . ILE A 1 81 ? 0.317 29.297 13.938 1 80 81 ILE A N 1
ATOM 666 C CA . ILE A 1 81 ? -0.567 28.172 14.219 1 80 81 ILE A CA 1
ATOM 667 C C . ILE A 1 81 ? -2.008 28.562 13.883 1 80 81 ILE A C 1
ATOM 669 O O . ILE A 1 81 ? -2.947 27.875 14.289 1 80 81 ILE A O 1
ATOM 673 N N . GLU A 1 82 ? -2.15 29.656 13.055 1 86.44 82 GLU A N 1
ATOM 674 C CA . GLU A 1 82 ? -3.518 29.969 12.656 1 86.44 82 GLU A CA 1
ATOM 675 C C . GLU A 1 82 ? -4.07 28.922 11.688 1 86.44 82 GLU A C 1
ATOM 677 O O . GLU A 1 82 ? -3.568 28.781 10.57 1 86.44 82 GLU A O 1
ATOM 682 N N . ARG A 1 83 ? -5.102 28.25 12.039 1 92.88 83 ARG A N 1
ATOM 683 C CA . ARG A 1 83 ? -5.695 27.141 11.305 1 92.88 83 ARG A CA 1
ATOM 684 C C . ARG A 1 83 ? -6.969 27.578 10.586 1 92.88 83 ARG A C 1
ATOM 686 O O . ARG A 1 83 ? -7.973 26.875 10.609 1 92.88 83 ARG A O 1
ATOM 693 N N . THR A 1 84 ? -6.883 28.766 10.031 1 92.94 84 THR A N 1
ATOM 694 C CA . THR A 1 84 ? -8.031 29.328 9.336 1 92.94 84 THR A CA 1
ATOM 695 C C . THR A 1 84 ? -7.727 29.516 7.852 1 92.94 84 THR A C 1
ATOM 697 O O . THR A 1 84 ? -6.625 29.938 7.488 1 92.94 84 THR A O 1
ATOM 700 N N . THR A 1 85 ? -8.727 29.172 7.008 1 94.88 85 THR A N 1
ATOM 701 C CA . THR A 1 85 ? -8.656 29.406 5.57 1 94.88 85 THR A CA 1
ATOM 702 C C . THR A 1 85 ? -9.664 30.469 5.148 1 94.88 85 THR A C 1
ATOM 704 O O . THR A 1 85 ? -10.219 31.172 5.992 1 94.88 85 THR A O 1
ATOM 707 N N . GLY A 1 86 ? -9.773 30.625 3.844 1 93.44 86 GLY A N 1
ATOM 708 C CA . GLY A 1 86 ? -10.758 31.562 3.338 1 93.44 86 GLY A CA 1
ATOM 709 C C . GLY A 1 86 ? -12.188 31.156 3.635 1 93.44 86 GLY A C 1
ATOM 710 O O . GLY A 1 86 ? -13.07 32 3.758 1 93.44 86 GLY A O 1
ATOM 711 N N . THR A 1 87 ? -12.438 29.859 3.805 1 95.81 87 THR A N 1
ATOM 712 C CA . THR A 1 87 ? -13.828 29.422 3.873 1 95.81 87 THR A CA 1
ATOM 713 C C . THR A 1 87 ? -14.094 28.672 5.18 1 95.81 87 THR A C 1
ATOM 715 O O . THR A 1 87 ? -15.227 28.297 5.469 1 95.81 87 THR A O 1
ATOM 718 N N . GLY A 1 88 ? -13 28.422 5.941 1 96.69 88 GLY A N 1
ATOM 719 C CA . GLY A 1 88 ? -13.227 27.625 7.141 1 96.69 88 GLY A CA 1
ATOM 720 C C . GLY A 1 88 ? -12.016 27.578 8.055 1 96.69 88 GLY A C 1
ATOM 721 O O . GLY A 1 88 ? -11.195 28.5 8.07 1 96.69 88 GLY A O 1
ATOM 722 N N . SER A 1 89 ? -12.086 26.578 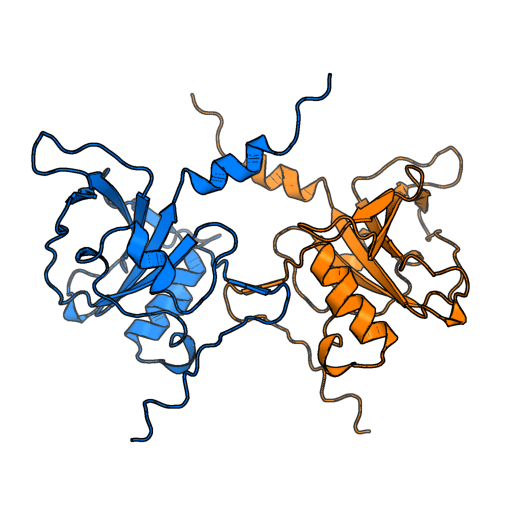8.938 1 95.38 89 SER A N 1
ATOM 723 C CA . SER A 1 89 ? -11 26.438 9.906 1 95.38 89 SER A CA 1
ATOM 724 C C . SER A 1 89 ? -10.82 24.984 10.328 1 95.38 89 SER A C 1
ATOM 726 O O . SER A 1 89 ? -11.758 24.203 10.273 1 95.38 89 SER A O 1
ATOM 728 N N . TRP A 1 90 ? -9.594 24.672 10.695 1 94.62 90 TRP A N 1
ATOM 729 C CA . TRP A 1 90 ? -9.273 23.391 11.289 1 94.62 90 TRP A CA 1
ATOM 730 C C . TRP A 1 90 ? -9.445 23.422 12.805 1 94.62 90 TRP A C 1
ATOM 732 O O . TRP A 1 90 ? -8.828 24.25 13.484 1 94.62 90 TRP A O 1
ATOM 742 N N . LYS A 1 91 ? -10.266 22.531 13.375 1 92.56 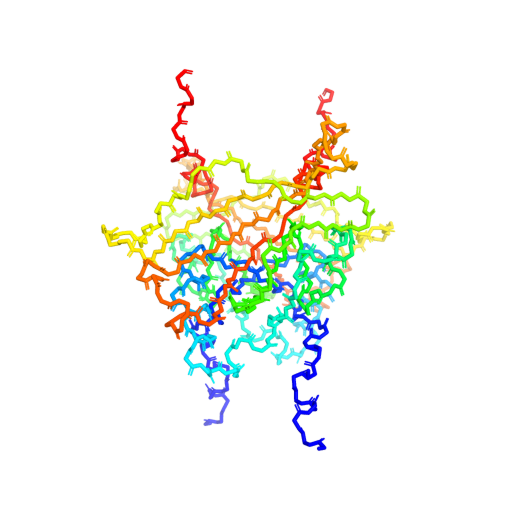91 LYS A N 1
ATOM 743 C CA . LYS A 1 91 ? -10.555 22.531 14.805 1 92.56 91 LYS A CA 1
ATOM 744 C C . LYS A 1 91 ? -10.125 21.219 15.453 1 92.56 91 LYS A C 1
ATOM 746 O O . LYS A 1 91 ? -10.328 20.141 14.875 1 92.56 91 LYS A O 1
ATOM 751 N N . SER A 1 92 ? -9.539 21.359 16.609 1 91.12 92 SER A N 1
ATOM 752 C CA . SER A 1 92 ? -9.117 20.172 17.359 1 91.12 92 SER A CA 1
ATOM 753 C C . SER A 1 92 ? -10.312 19.359 17.844 1 91.12 92 SER A C 1
ATOM 755 O O . SER A 1 92 ? -11.328 19.938 18.25 1 91.12 92 SER A O 1
ATOM 757 N N . THR A 1 93 ? -10.203 17.969 17.703 1 89.06 93 THR A N 1
ATOM 758 C CA . THR A 1 93 ? -11.289 17.125 18.172 1 89.06 93 THR A CA 1
ATOM 759 C C . THR A 1 93 ? -10.961 16.516 19.531 1 89.06 93 THR A C 1
ATOM 761 O O . THR A 1 93 ? -11.711 15.688 20.047 1 89.06 93 THR A O 1
ATOM 764 N N . GLY A 1 94 ? -9.93 16.859 20.219 1 85.12 94 GLY A N 1
ATOM 765 C CA . GLY A 1 94 ? -9.594 16.297 21.516 1 85.12 94 GLY A CA 1
ATOM 766 C C . GLY A 1 94 ? -8.156 16.547 21.922 1 85.12 94 GLY A C 1
ATOM 767 O O . GLY A 1 94 ? -7.496 17.438 21.359 1 85.12 94 GLY A O 1
ATOM 768 N N . GLU A 1 95 ? -7.754 15.781 23 1 86.5 95 GLU A N 1
ATOM 769 C CA . GLU A 1 95 ? -6.406 15.93 23.547 1 86.5 95 GLU A CA 1
ATOM 770 C C . GLU A 1 95 ? -5.41 15.055 22.781 1 86.5 95 GLU A C 1
ATOM 772 O O . GLU A 1 95 ? -5.77 13.992 22.281 1 86.5 95 GLU A O 1
ATOM 777 N N . PRO A 1 96 ? -4.176 15.602 22.766 1 85.56 96 PRO A N 1
ATOM 778 C CA . PRO A 1 96 ? -3.133 14.773 22.156 1 85.56 96 PRO A CA 1
ATOM 779 C C . PRO A 1 96 ? -3.035 13.391 22.797 1 85.56 96 PRO A C 1
ATOM 781 O O . PRO A 1 96 ? -3.164 13.258 24.016 1 85.56 96 PRO A O 1
ATOM 784 N N . ARG A 1 97 ? -2.879 12.375 21.938 1 89.38 97 ARG A N 1
ATOM 785 C CA . ARG A 1 97 ? -2.738 10.992 22.406 1 89.38 97 ARG A CA 1
ATOM 786 C C . ARG A 1 97 ? -1.317 10.484 22.188 1 89.38 97 ARG A C 1
ATOM 788 O O . ARG A 1 97 ? -0.724 10.727 21.125 1 89.38 97 ARG A O 1
ATOM 795 N N . PRO A 1 98 ? -0.854 9.781 23.234 1 88.94 98 PRO A N 1
ATOM 796 C CA . PRO A 1 98 ? 0.492 9.234 23.047 1 88.94 98 PRO A CA 1
ATOM 797 C C . PRO A 1 98 ? 0.541 8.117 22.016 1 88.94 98 PRO A C 1
ATOM 799 O O . PRO A 1 98 ? -0.424 7.359 21.875 1 88.94 98 PRO A O 1
ATOM 802 N N . ILE A 1 99 ? 1.622 8.047 21.297 1 90.19 99 ILE A N 1
ATOM 803 C CA . ILE A 1 99 ? 1.888 6.984 20.328 1 90.19 99 ILE A CA 1
ATOM 804 C C . ILE A 1 99 ? 3.004 6.082 20.859 1 90.19 99 ILE A C 1
ATOM 806 O O . ILE A 1 99 ? 4.105 6.551 21.156 1 90.19 99 ILE A O 1
ATOM 810 N N . LYS A 1 100 ? 2.674 4.793 20.859 1 87.88 100 LYS A N 1
ATOM 811 C CA . LYS A 1 100 ? 3.662 3.83 21.328 1 87.88 100 LYS A CA 1
ATOM 812 C C . LYS A 1 100 ? 4.242 3.018 20.188 1 87.88 100 LYS A C 1
ATOM 814 O O . LYS A 1 100 ? 3.555 2.762 19.188 1 87.88 100 LYS A O 1
ATOM 819 N N . ALA A 1 101 ? 5.527 2.732 20.375 1 86.75 101 ALA A N 1
ATOM 820 C CA . ALA A 1 101 ? 6.148 1.84 19.406 1 86.75 101 ALA A CA 1
ATOM 821 C C . ALA A 1 101 ? 5.523 0.448 19.453 1 86.75 101 ALA A C 1
ATOM 823 O O . ALA A 1 101 ? 5.141 -0.024 20.531 1 86.75 101 ALA A O 1
ATOM 824 N N . ARG A 1 102 ? 5.414 -0.069 18.156 1 83.12 102 ARG A N 1
ATOM 825 C CA . ARG A 1 102 ? 4.859 -1.417 18.125 1 83.12 102 ARG A CA 1
ATOM 826 C C . ARG A 1 102 ? 5.715 -2.387 18.938 1 83.12 102 ARG A C 1
ATOM 828 O O . ARG A 1 102 ? 6.934 -2.43 18.766 1 83.12 102 ARG A O 1
ATOM 835 N N . GLY A 1 103 ? 5.105 -3.154 19.781 1 83.25 103 GLY A N 1
ATOM 836 C CA . GLY A 1 103 ? 5.785 -4.172 20.547 1 83.25 103 GLY A CA 1
ATOM 837 C C . GLY A 1 103 ? 6.559 -3.607 21.734 1 83.25 103 GLY A C 1
ATOM 838 O O . GLY A 1 103 ? 7.301 -4.332 22.391 1 83.25 103 GLY A O 1
ATOM 839 N N . ALA A 1 104 ? 6.586 -2.268 21.859 1 79.62 104 ALA A N 1
ATOM 840 C CA . ALA A 1 104 ? 7.305 -1.651 22.969 1 79.62 104 ALA A CA 1
ATOM 841 C C . ALA A 1 104 ? 6.395 -0.707 23.75 1 79.62 104 ALA A C 1
ATOM 843 O O . ALA A 1 104 ? 5.316 -0.343 23.281 1 79.62 104 ALA A O 1
ATOM 844 N N . ASN A 1 105 ? 6.75 -0.479 24.984 1 83.75 105 ASN A N 1
ATOM 845 C CA . ASN A 1 105 ? 6.027 0.463 25.828 1 83.75 105 ASN A CA 1
ATOM 846 C C . ASN A 1 105 ? 6.59 1.876 25.703 1 83.75 105 ASN A C 1
ATOM 848 O O . ASN A 1 105 ? 6.117 2.799 26.375 1 83.75 105 ASN A O 1
ATOM 852 N N . GLU A 1 106 ? 7.352 1.972 24.812 1 87.75 106 GLU A N 1
ATOM 853 C CA . GLU A 1 106 ? 7.992 3.277 24.672 1 87.75 106 GLU A CA 1
ATOM 854 C C . GLU A 1 106 ? 7.121 4.238 23.875 1 87.75 106 GLU A C 1
ATOM 856 O O . GLU A 1 106 ? 6.641 3.893 22.781 1 87.75 106 GLU A O 1
ATOM 861 N N . VAL A 1 107 ? 6.898 5.453 24.484 1 88.12 107 VAL A N 1
ATOM 862 C CA . VAL A 1 107 ? 6.168 6.504 23.781 1 88.12 107 VAL A CA 1
ATOM 863 C C . VAL A 1 107 ? 7.094 7.199 22.781 1 88.12 107 VAL A C 1
ATOM 865 O O . VAL A 1 107 ? 8.133 7.742 23.156 1 88.12 107 VAL A O 1
ATOM 868 N N . ILE A 1 108 ? 6.664 7.164 21.531 1 88.38 108 ILE A N 1
ATOM 869 C CA . ILE A 1 108 ? 7.562 7.688 20.516 1 88.38 108 ILE A CA 1
ATOM 870 C C . ILE A 1 108 ? 7.02 9.008 19.984 1 88.38 108 ILE A C 1
ATOM 872 O O . ILE A 1 108 ? 7.68 9.688 19.188 1 88.38 108 ILE A O 1
ATOM 876 N N . GLY A 1 109 ? 5.855 9.312 20.328 1 87.44 109 GLY A N 1
ATOM 877 C CA . GLY A 1 109 ? 5.262 10.555 19.875 1 87.44 109 GLY A CA 1
ATOM 878 C C . GLY A 1 109 ? 3.828 10.734 20.344 1 87.44 109 GLY A C 1
ATOM 879 O O . GLY A 1 109 ? 3.363 10.023 21.234 1 87.44 109 GLY A O 1
ATOM 880 N N . SER A 1 110 ? 3.232 11.805 19.891 1 88.75 110 SER A N 1
ATOM 881 C CA . SER A 1 110 ? 1.821 12.055 20.172 1 88.75 110 SER A CA 1
ATOM 882 C C . SER A 1 110 ? 1.07 12.43 18.891 1 88.75 110 SER A C 1
ATOM 884 O O . SER A 1 110 ? 1.679 12.875 17.922 1 88.75 110 SER A O 1
ATOM 886 N N . ARG A 1 111 ? -0.161 12.125 18.969 1 90.31 111 ARG A N 1
ATOM 887 C CA . ARG A 1 111 ? -1.023 12.406 17.828 1 90.31 111 ARG A CA 1
ATOM 888 C C . ARG A 1 111 ? -2.098 13.43 18.188 1 90.31 111 ARG A C 1
ATOM 890 O O . ARG A 1 111 ? -2.684 13.359 19.266 1 90.31 111 ARG A O 1
ATOM 897 N N . GLU A 1 112 ? -2.271 14.422 17.375 1 90.62 112 GLU A N 1
ATOM 898 C CA . GLU A 1 112 ? -3.381 15.367 17.469 1 90.62 112 GLU A CA 1
ATOM 899 C C . GLU A 1 112 ? -4.215 15.367 16.188 1 90.62 112 GLU A C 1
ATOM 901 O O . GLU A 1 112 ? -3.668 15.266 15.086 1 90.62 112 GLU A O 1
ATOM 906 N N . ILE A 1 113 ? -5.539 15.461 16.328 1 93.44 113 ILE A N 1
ATOM 907 C CA . ILE A 1 113 ? -6.445 15.375 15.188 1 93.44 113 ILE A CA 1
ATOM 908 C C . ILE A 1 113 ? -7.207 16.688 15.039 1 93.44 113 ILE A C 1
ATOM 910 O O . ILE A 1 113 ? -7.711 17.234 16.016 1 93.44 113 ILE A O 1
ATOM 914 N N . PHE A 1 114 ? -7.242 17.219 13.859 1 94.69 114 PHE A N 1
ATOM 915 C CA . PHE A 1 114 ? -8.047 18.375 13.516 1 94.69 114 PHE A CA 1
ATOM 916 C C . PHE A 1 114 ? -9.055 18.031 12.422 1 94.69 114 PHE A C 1
ATOM 918 O O . PHE A 1 114 ? -8.734 17.297 11.492 1 94.69 114 PHE A O 1
ATOM 925 N N . VAL A 1 115 ? -10.211 18.562 12.531 1 96.06 115 VAL A N 1
ATOM 926 C CA . VAL A 1 115 ? -11.25 18.422 11.516 1 96.06 115 VAL A CA 1
ATOM 927 C C . VAL A 1 115 ? -11.539 19.781 10.883 1 96.06 115 VAL A C 1
ATOM 929 O O . VAL A 1 115 ? -11.562 20.812 11.57 1 96.06 115 VAL A O 1
ATOM 932 N N . PHE A 1 116 ? -11.781 19.75 9.602 1 96.81 116 PHE A N 1
ATOM 933 C CA . PHE A 1 116 ? -12.094 21.016 8.93 1 96.81 116 PHE A CA 1
ATOM 934 C C . PHE A 1 116 ? -13.57 21.344 9.094 1 96.81 116 PHE A C 1
ATOM 936 O O . PHE A 1 116 ? -14.438 20.5 8.859 1 96.81 116 PHE A O 1
ATOM 943 N N . HIS A 1 117 ? -13.859 22.516 9.562 1 96.88 117 HIS A N 1
ATOM 944 C CA . HIS A 1 117 ? -15.203 23.078 9.625 1 96.88 117 HIS A CA 1
ATOM 945 C C . HIS A 1 117 ? -15.383 24.172 8.586 1 96.88 117 HIS A C 1
ATOM 947 O O . HIS A 1 117 ? -14.609 25.141 8.539 1 96.88 117 HIS A O 1
ATOM 953 N N . ARG A 1 118 ? -16.328 23.984 7.793 1 97.25 118 ARG A N 1
ATOM 954 C CA . ARG A 1 118 ? -16.641 25 6.801 1 97.25 118 ARG A CA 1
ATOM 955 C C . ARG A 1 118 ? -17.562 26.078 7.387 1 97.25 118 ARG A C 1
ATOM 957 O O . ARG A 1 118 ? -18.594 25.75 7.988 1 97.25 118 ARG A O 1
ATOM 964 N N . GLY A 1 119 ? -17.219 27.281 7.039 1 93.5 119 GLY A N 1
ATOM 965 C CA . GLY A 1 119 ? -17.891 28.406 7.684 1 93.5 119 GLY A CA 1
ATOM 966 C C . GLY A 1 119 ? -17.094 29 8.828 1 93.5 119 GLY A C 1
ATOM 967 O O . GLY A 1 119 ? -16.094 28.438 9.25 1 93.5 119 GLY A O 1
ATOM 968 N N . ARG A 1 120 ? -17.5 30.188 9.281 1 81.19 120 ARG A N 1
ATOM 969 C CA . ARG A 1 120 ? -16.734 30.891 10.305 1 81.19 120 ARG A CA 1
ATOM 970 C C . ARG A 1 120 ? -17.469 30.859 11.648 1 81.19 120 ARG A C 1
ATOM 972 O O . ARG A 1 120 ? -18.688 30.891 11.688 1 81.19 120 ARG A O 1
ATOM 979 N N . GLY A 1 121 ? -16.609 30.766 12.664 1 79.06 121 GLY A N 1
ATOM 980 C CA . GLY A 1 121 ? -17.125 30.828 14.023 1 79.06 121 GLY A CA 1
ATOM 981 C C . GLY A 1 121 ? -18.125 29.734 14.336 1 79.06 121 GLY A C 1
ATOM 982 O O . GLY A 1 121 ? -17.906 28.562 13.992 1 79.06 121 GLY A O 1
ATOM 983 N N . ALA A 1 122 ? -19.203 30.031 15.039 1 82.69 122 ALA A N 1
ATOM 984 C CA . ALA A 1 122 ? -20.203 29.094 15.555 1 82.69 122 ALA A CA 1
ATOM 985 C C . ALA A 1 122 ? -21.047 28.5 14.422 1 82.69 122 ALA A C 1
ATOM 987 O O . ALA A 1 122 ? -21.703 27.484 14.602 1 82.69 122 ALA A O 1
ATOM 988 N N . LYS A 1 123 ? -20.922 29.016 13.25 1 88.81 123 LYS A N 1
ATOM 989 C CA . LYS A 1 123 ? -21.719 28.578 12.117 1 88.81 123 LYS A CA 1
ATOM 990 C C . LYS A 1 123 ? -20.969 27.531 11.289 1 88.81 123 LYS A C 1
ATOM 992 O O . LYS A 1 123 ? -21.484 27.047 10.273 1 88.81 123 LYS A O 1
ATOM 997 N N . GLY A 1 124 ? -19.875 27.188 11.758 1 90.81 124 GLY A N 1
ATOM 998 C CA . GLY A 1 124 ? -19.094 26.234 11 1 90.81 124 GLY A CA 1
ATOM 999 C C . GLY A 1 124 ? -19.703 24.844 10.984 1 90.81 124 GLY A C 1
ATOM 1000 O O . GLY A 1 124 ? -20.25 24.391 11.992 1 90.81 124 GLY A O 1
ATOM 1001 N N . VAL A 1 125 ? -19.641 24.156 9.805 1 95.44 125 VAL A N 1
ATOM 1002 C CA . VAL A 1 125 ? -20.156 22.797 9.625 1 95.44 125 VAL A CA 1
ATOM 1003 C C . VAL A 1 125 ? -18.984 21.828 9.461 1 95.44 125 VAL A C 1
ATOM 1005 O O . VAL A 1 125 ? -18.094 22.047 8.641 1 95.44 125 VAL A O 1
ATOM 1008 N N . LYS A 1 126 ? -19.125 20.797 10.234 1 95 126 LYS A N 1
ATOM 1009 C CA . LYS A 1 126 ? -18.094 19.766 10.188 1 95 126 LYS A CA 1
ATOM 1010 C C . LYS A 1 126 ? -18.047 19.094 8.82 1 95 126 LYS A C 1
ATOM 1012 O O . LYS A 1 126 ? -19.094 18.812 8.227 1 95 126 LYS A O 1
ATOM 1017 N N . THR A 1 127 ? -16.844 18.875 8.289 1 96.38 127 THR A N 1
ATOM 1018 C CA . THR A 1 127 ? -16.688 18.156 7.031 1 96.38 127 THR A CA 1
ATOM 1019 C C . THR A 1 127 ? -16.016 16.797 7.262 1 96.38 127 THR A C 1
ATOM 1021 O O . THR A 1 127 ? -15.82 16.375 8.406 1 96.38 127 THR A O 1
ATOM 1024 N N . ASN A 1 128 ? -15.719 16.141 6.098 1 95.25 128 ASN A N 1
ATOM 1025 C CA . ASN A 1 128 ? -15.086 14.828 6.18 1 95.25 128 ASN A CA 1
ATOM 1026 C C . ASN A 1 128 ? -13.562 14.93 6.168 1 95.25 128 ASN A C 1
ATOM 1028 O O . ASN A 1 128 ? -12.867 13.922 6.285 1 95.25 128 ASN A O 1
ATOM 1032 N N . TRP A 1 129 ? -13.07 16.109 6.109 1 96.38 129 TRP A N 1
ATOM 1033 C CA . TRP A 1 129 ? -11.625 16.281 6.008 1 96.38 129 TRP A CA 1
ATOM 1034 C C . TRP A 1 129 ? -10.984 16.297 7.391 1 96.38 129 TRP A C 1
ATOM 1036 O O . TRP A 1 129 ? -11.414 17.047 8.281 1 96.38 129 TRP A O 1
ATOM 1046 N N . VAL A 1 130 ? -9.961 15.453 7.543 1 95.75 130 VAL A N 1
ATOM 1047 C CA . VAL A 1 130 ? -9.266 15.297 8.82 1 95.75 130 VAL A CA 1
ATOM 1048 C C . VAL A 1 130 ? -7.758 15.398 8.602 1 95.75 130 VAL A C 1
ATOM 1050 O O . VAL A 1 130 ? -7.227 14.836 7.641 1 95.75 130 VAL A O 1
ATOM 1053 N N . ILE A 1 131 ? -7.129 16.125 9.438 1 94.44 131 ILE A N 1
ATOM 1054 C CA . ILE A 1 131 ? -5.672 16.078 9.484 1 94.44 131 ILE A CA 1
ATOM 1055 C C . ILE A 1 131 ? -5.223 15.523 10.836 1 94.44 131 ILE A C 1
ATOM 1057 O O . ILE A 1 131 ? -5.824 15.828 11.867 1 94.44 131 ILE A O 1
ATOM 1061 N N . GLU A 1 132 ? -4.172 14.711 10.719 1 89.88 132 GLU A N 1
ATOM 1062 C CA . GLU A 1 132 ? -3.516 14.156 11.898 1 89.88 132 GLU A CA 1
ATOM 1063 C C . GLU A 1 132 ? -2.027 14.5 11.914 1 89.88 132 GLU A C 1
ATOM 1065 O O . GLU A 1 132 ? -1.338 14.336 10.906 1 89.88 132 GLU A O 1
ATOM 1070 N N . TYR A 1 133 ? -1.604 15.039 13.016 1 80.88 133 TYR A N 1
ATOM 1071 C CA . TYR A 1 133 ? -0.16 15.25 13.016 1 80.88 133 TYR A CA 1
ATOM 1072 C C . TYR A 1 133 ? 0.485 14.578 14.227 1 80.88 133 TYR A C 1
ATOM 1074 O O . TYR A 1 133 ? -0.207 14.18 15.164 1 80.88 133 TYR A O 1
ATOM 1082 N N . ARG A 1 134 ? 1.781 14.367 14.094 1 74.06 134 ARG A N 1
ATOM 1083 C CA . ARG A 1 134 ? 2.586 13.703 15.117 1 74.06 134 ARG A CA 1
ATOM 1084 C C . ARG A 1 134 ? 3.684 14.625 15.633 1 74.06 134 ARG A C 1
ATOM 1086 O O . ARG A 1 134 ? 4.242 15.422 14.875 1 74.06 134 ARG A O 1
ATOM 1093 N N . LEU A 1 135 ? 3.635 14.641 16.984 1 71.06 135 LEU A N 1
ATOM 1094 C CA . LEU A 1 135 ? 4.676 15.398 17.656 1 71.06 135 LEU A CA 1
ATOM 1095 C C . LEU A 1 135 ? 5.633 14.469 18.406 1 71.06 135 LEU A C 1
ATOM 1097 O O . LEU A 1 135 ? 5.238 13.383 18.844 1 71.06 135 LEU A O 1
ATOM 1101 N N . HIS A 1 136 ? 6.914 14.758 18.219 1 64.56 136 HIS A N 1
ATOM 1102 C CA . HIS A 1 136 ? 7.867 14.047 19.078 1 64.56 136 HIS A CA 1
ATOM 1103 C C . HIS A 1 136 ? 7.664 14.406 20.547 1 64.56 136 HIS A C 1
ATOM 1105 O O . HIS A 1 136 ? 7.316 15.547 20.875 1 64.56 136 HIS A O 1
ATOM 1111 N N . PRO A 1 137 ? 7.656 13.367 21.328 1 59.06 137 PRO A N 1
ATOM 1112 C CA . PRO A 1 137 ? 7.383 13.586 22.75 1 59.06 137 PRO A CA 1
ATOM 1113 C C . PRO A 1 137 ? 8.102 14.812 23.312 1 59.06 137 PRO A C 1
ATOM 1115 O O . PRO A 1 137 ? 7.551 15.523 24.156 1 59.06 137 PRO A O 1
ATOM 1118 N N . ASP A 1 138 ? 9.414 14.891 23.234 1 55.66 138 ASP A N 1
ATOM 1119 C CA . ASP A 1 138 ? 10.125 15.945 23.953 1 55.66 138 ASP A CA 1
ATOM 1120 C C . ASP A 1 138 ? 9.898 17.312 23.297 1 55.66 138 ASP A C 1
ATOM 1122 O O . ASP A 1 138 ? 10.844 17.922 22.781 1 55.66 138 ASP A O 1
ATOM 1126 N N . THR A 1 139 ? 8.859 17.453 22.609 1 50.91 139 THR A N 1
ATOM 1127 C CA . THR A 1 139 ? 8.719 18.625 21.75 1 50.91 139 THR A CA 1
ATOM 1128 C C . THR A 1 139 ? 8.664 19.906 22.578 1 50.91 139 THR A C 1
ATOM 1130 O O . THR A 1 139 ? 8.305 20.969 22.062 1 50.91 139 THR A O 1
ATOM 1133 N N . LYS A 1 140 ? 8.898 20.031 23.766 1 48.22 140 LYS A N 1
ATOM 1134 C CA . LYS A 1 140 ? 8.711 21.297 24.469 1 48.22 140 LYS A CA 1
ATOM 1135 C C . LYS A 1 140 ? 9.516 22.406 23.812 1 48.22 140 LYS A C 1
ATOM 1137 O O . LYS A 1 140 ? 9.266 23.594 24.062 1 48.22 140 LYS A O 1
ATOM 1142 N N . ILE A 1 141 ? 10.539 22.109 23.172 1 48.91 141 ILE A N 1
ATOM 1143 C CA . ILE A 1 141 ? 11.258 23.234 22.578 1 48.91 141 ILE A CA 1
ATOM 1144 C C . ILE A 1 141 ? 11.18 23.125 21.047 1 48.91 141 ILE A C 1
ATOM 1146 O O . ILE A 1 141 ? 11.758 22.219 20.453 1 48.91 141 ILE A O 1
ATOM 1150 N N . PRO A 1 142 ? 10.148 23.859 20.5 1 54 142 PRO A N 1
ATOM 1151 C CA . PRO A 1 142 ? 10.055 23.875 19.047 1 54 142 PRO A CA 1
ATOM 1152 C C . PRO A 1 142 ? 11.422 23.766 18.359 1 54 142 PRO A C 1
ATOM 1154 O O . PRO A 1 142 ? 11.547 23.141 17.312 1 54 142 PRO A O 1
ATOM 1157 N N . SER A 1 143 ? 12.328 24.438 19.031 1 56.47 143 SER A N 1
ATOM 1158 C CA . SER A 1 143 ? 13.672 24.453 18.453 1 56.47 143 SER A CA 1
ATOM 1159 C C . SER A 1 143 ? 14.211 23.031 18.312 1 56.47 143 SER A C 1
ATOM 1161 O O . SER A 1 143 ? 15 22.75 17.406 1 56.47 143 SER A O 1
ATOM 1163 N N . GLN A 1 144 ? 13.578 22.078 19 1 60.97 144 GLN A N 1
ATOM 1164 C CA . GLN A 1 144 ? 14.156 20.734 18.984 1 60.97 144 GLN A CA 1
ATOM 1165 C C . GLN A 1 144 ? 13.414 19.828 18.016 1 60.97 144 GLN A C 1
ATOM 1167 O O . GLN A 1 144 ? 13.945 18.797 17.578 1 60.97 144 GLN A O 1
ATOM 1172 N N . HIS A 1 145 ? 12.227 20.328 17.516 1 71.31 145 HIS A N 1
ATOM 1173 C CA . HIS A 1 145 ? 11.523 19.578 16.484 1 71.31 145 HIS A CA 1
ATOM 1174 C C . HIS A 1 145 ? 10.984 20.516 15.398 1 71.31 145 HIS A C 1
ATOM 1176 O O . HIS A 1 145 ? 9.812 20.891 15.43 1 71.31 145 HIS A O 1
ATOM 1182 N N . PRO A 1 146 ? 11.758 20.828 14.586 1 83.19 146 PRO A N 1
ATOM 1183 C CA . PRO A 1 146 ? 11.477 21.891 13.602 1 83.19 146 PRO A CA 1
ATOM 1184 C C . PRO A 1 146 ? 10.32 21.531 12.672 1 83.19 146 PRO A C 1
ATOM 1186 O O . PRO A 1 146 ? 9.695 22.406 12.086 1 83.19 146 PRO A O 1
ATOM 1189 N N . PHE A 1 147 ? 10.031 20.188 12.672 1 91.25 147 PHE A N 1
ATOM 1190 C CA . PHE A 1 147 ? 9 19.828 11.711 1 91.25 147 PHE A CA 1
ATOM 1191 C C . PHE A 1 147 ? 7.973 18.891 12.344 1 91.25 147 PHE A C 1
ATOM 1193 O O . PHE A 1 147 ? 8.266 18.219 13.336 1 91.25 147 PHE A O 1
ATOM 1200 N N . LEU A 1 148 ? 6.805 18.922 11.781 1 91.88 148 LEU A N 1
ATOM 1201 C CA . LEU A 1 148 ? 5.715 18 12.039 1 91.88 148 LEU A CA 1
ATOM 1202 C C . LEU A 1 148 ? 5.352 17.219 10.781 1 91.88 148 LEU A C 1
ATOM 1204 O O . LEU A 1 148 ? 5.582 17.688 9.664 1 91.88 148 LEU A O 1
ATOM 1208 N N . ILE A 1 149 ? 4.832 16.047 11.031 1 94.44 149 ILE A N 1
ATOM 1209 C CA . ILE A 1 149 ? 4.336 15.281 9.891 1 94.44 149 ILE A CA 1
ATOM 1210 C C . ILE A 1 149 ? 2.83 15.062 10.031 1 94.44 149 ILE A C 1
ATOM 1212 O O . ILE A 1 149 ? 2.344 14.711 11.109 1 94.44 149 ILE A O 1
ATOM 1216 N N . PHE A 1 150 ? 2.168 15.352 8.914 1 95.81 150 PHE A N 1
ATOM 1217 C CA . PHE A 1 150 ? 0.711 15.312 8.891 1 95.81 150 PHE A CA 1
ATOM 1218 C C . PHE A 1 150 ? 0.214 14.219 7.953 1 95.81 150 PHE A C 1
ATOM 1220 O O . PHE A 1 150 ? 0.802 13.984 6.895 1 95.81 150 PHE A O 1
ATOM 1227 N N . LYS A 1 151 ? -0.824 13.602 8.352 1 96.31 151 LYS A N 1
ATOM 1228 C CA . LYS A 1 151 ? -1.671 12.797 7.477 1 96.31 151 LYS A CA 1
ATOM 1229 C C . LYS A 1 151 ? -2.994 13.5 7.195 1 96.31 151 LYS A C 1
ATOM 1231 O O . LYS A 1 151 ? -3.707 13.891 8.125 1 96.31 151 LYS A O 1
ATOM 1236 N N . LEU A 1 152 ? -3.291 13.742 5.957 1 96.69 152 LEU A N 1
ATOM 1237 C CA . LEU A 1 152 ? -4.582 14.242 5.492 1 96.69 152 LEU A CA 1
ATOM 1238 C C . LEU A 1 152 ? -5.473 13.094 5.023 1 96.69 152 LEU A C 1
ATOM 1240 O O . LEU A 1 152 ? -5.016 12.195 4.324 1 96.69 152 LEU A O 1
ATOM 1244 N N . LYS A 1 153 ? -6.691 13.156 5.41 1 95.94 153 LYS A N 1
ATOM 1245 C CA . LYS A 1 153 ? -7.637 12.125 5 1 95.94 153 LYS A CA 1
ATOM 1246 C C . LYS A 1 153 ? -8.984 12.734 4.613 1 95.94 153 LYS A C 1
ATOM 1248 O O . LYS A 1 153 ? -9.438 13.688 5.238 1 95.94 153 LYS A O 1
ATOM 1253 N N . ASP A 1 154 ? -9.594 12.148 3.633 1 94.25 154 ASP A N 1
ATOM 1254 C CA . ASP A 1 154 ? -11 12.352 3.312 1 94.25 154 ASP A CA 1
ATOM 1255 C C . ASP A 1 154 ? -11.828 11.117 3.664 1 94.25 154 ASP A C 1
ATOM 1257 O O . ASP A 1 154 ? -11.812 10.125 2.93 1 94.25 154 ASP A O 1
ATOM 1261 N N . ASN A 1 155 ? -12.531 11.109 4.758 1 88.69 155 ASN A N 1
ATOM 1262 C CA . ASN A 1 155 ? -13.266 9.961 5.281 1 88.69 155 ASN A CA 1
ATOM 1263 C C . ASN A 1 155 ? -14.477 9.633 4.414 1 88.69 155 ASN A C 1
ATOM 1265 O O . ASN A 1 155 ? -15.055 8.555 4.539 1 88.69 155 ASN A O 1
ATOM 1269 N N . ASN A 1 156 ? -14.984 10.539 3.602 1 78.75 156 ASN A N 1
ATOM 1270 C CA . ASN A 1 156 ? -16.078 10.227 2.689 1 78.75 156 ASN A CA 1
ATOM 1271 C C . ASN A 1 156 ? -15.617 9.336 1.541 1 78.75 156 ASN A C 1
ATOM 1273 O O . ASN A 1 156 ? -16.375 8.492 1.06 1 78.75 156 ASN A O 1
ATOM 1277 N N . ALA A 1 157 ? -14.484 9.531 1.083 1 64.31 157 ALA A N 1
ATOM 1278 C CA . ALA A 1 157 ? -14.016 8.82 -0.102 1 64.31 157 ALA A CA 1
ATOM 1279 C C . ALA A 1 157 ? -13.734 7.355 0.213 1 64.31 157 ALA A C 1
ATOM 1281 O O . ALA A 1 157 ? -13.773 6.504 -0.679 1 64.31 157 ALA A O 1
ATOM 1282 N N . ASP A 1 158 ? -13.359 7.055 1.442 1 57.5 158 ASP A N 1
ATOM 1283 C CA . ASP A 1 158 ? -13.133 5.668 1.838 1 57.5 158 ASP A CA 1
ATOM 1284 C C . ASP A 1 158 ? -14.414 4.848 1.731 1 57.5 158 ASP A C 1
ATOM 1286 O O . ASP A 1 158 ? -14.375 3.656 1.422 1 57.5 158 ASP A O 1
ATOM 1290 N N . GLY A 1 159 ? -15.594 5.445 2.068 1 46.81 159 GLY A N 1
ATOM 1291 C CA . GLY A 1 159 ? -16.891 4.805 2.002 1 46.81 159 GLY A CA 1
ATOM 1292 C C . GLY A 1 159 ? -17.359 4.527 0.582 1 46.81 159 GLY A C 1
ATOM 1293 O O . GLY A 1 159 ? -18.109 3.582 0.341 1 46.81 159 GLY A O 1
ATOM 1294 N N . GLU A 1 160 ? -17.141 5.375 -0.181 1 44.91 160 GLU A N 1
ATOM 1295 C CA . GLU A 1 160 ? -17.641 5.137 -1.536 1 44.91 160 GLU A CA 1
ATOM 1296 C C . GLU A 1 160 ? -16.984 3.895 -2.145 1 44.91 160 GLU A C 1
ATOM 1298 O O . GLU A 1 160 ? -17.609 3.201 -2.955 1 44.91 160 GLU A O 1
ATOM 1303 N N . LYS A 1 161 ? -15.891 3.518 -1.688 1 43.88 161 LYS A N 1
ATOM 1304 C CA . LYS A 1 161 ? -15.406 2.242 -2.207 1 43.88 161 LYS A CA 1
ATOM 1305 C C . LYS A 1 161 ? -16.25 1.082 -1.688 1 43.88 161 LYS A C 1
ATOM 1307 O O . LYS A 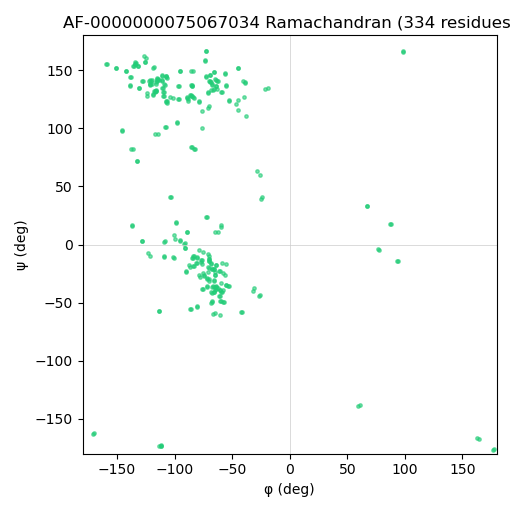1 161 ? -16.172 -0.035 -2.203 1 43.88 161 LYS A O 1
ATOM 1312 N N . LYS A 1 162 ? -16.859 1.188 -0.458 1 39.16 162 LYS A N 1
ATOM 1313 C CA . LYS A 1 162 ? -17.688 0.088 0.026 1 39.16 162 LYS A CA 1
ATOM 1314 C C . LYS A 1 162 ? -18.953 -0.058 -0.815 1 39.16 162 LYS A C 1
ATOM 1316 O O . LYS A 1 162 ? -19.5 -1.156 -0.942 1 39.16 162 LYS A O 1
ATOM 1321 N N . ILE A 1 163 ? -19.625 0.929 -1.321 1 36.09 163 ILE A N 1
ATOM 1322 C CA . ILE A 1 163 ? -20.938 0.805 -1.942 1 36.09 163 ILE A CA 1
ATOM 1323 C C . ILE A 1 163 ? -20.797 0.183 -3.33 1 36.09 163 ILE A C 1
ATOM 1325 O O . ILE A 1 163 ? -21.781 -0.321 -3.893 1 36.09 163 ILE A O 1
ATOM 1329 N N . THR A 1 164 ? -19.766 0.218 -4.051 1 34.09 164 THR A N 1
ATOM 1330 C CA . THR A 1 164 ? -19.922 -0.349 -5.387 1 34.09 164 THR A CA 1
ATOM 1331 C C . THR A 1 164 ? -19.938 -1.874 -5.328 1 34.09 164 THR A C 1
ATOM 1333 O O . THR A 1 164 ? -19.953 -2.539 -6.367 1 34.09 164 THR A O 1
ATOM 1336 N N . GLN A 1 165 ? -19.703 -2.547 -4.219 1 30.2 165 GLN A N 1
ATOM 1337 C CA . GLN A 1 165 ? -20.141 -3.936 -4.301 1 30.2 165 GLN A CA 1
ATOM 1338 C C . GLN A 1 165 ? -21.656 -4.043 -4.164 1 30.2 165 GLN A C 1
ATOM 1340 O O . GLN A 1 165 ? -22.25 -3.496 -3.227 1 30.2 165 GLN A O 1
ATOM 1345 N N . LYS A 1 166 ? -22.594 -4.203 -5.234 1 29.53 166 LYS A N 1
ATOM 1346 C CA . LYS A 1 166 ? -24.016 -4.484 -5.297 1 29.53 166 LYS A CA 1
ATOM 1347 C C . LYS A 1 166 ? -24.422 -5.523 -4.254 1 29.53 166 LYS A C 1
ATOM 1349 O O . LYS A 1 166 ? -23.766 -6.559 -4.121 1 29.53 166 LYS A O 1
ATOM 1354 N N . PRO A 1 167 ? -25.422 -5.309 -3.375 1 28.73 167 PRO A N 1
ATOM 1355 C CA . PRO A 1 167 ? -26.172 -6.301 -2.6 1 28.73 167 PRO A CA 1
ATOM 1356 C C . PRO A 1 167 ? -26.609 -7.504 -3.438 1 28.73 167 PRO A C 1
ATOM 1358 O O . PRO A 1 167 ? -26.969 -7.348 -4.609 1 28.73 167 PRO A O 1
ATOM 1361 N N . ARG A 1 168 ? -26.125 -8.734 -3.172 1 23.75 168 ARG A N 1
ATOM 1362 C CA . ARG A 1 168 ? -26.828 -9.875 -3.75 1 23.75 168 ARG A CA 1
ATOM 1363 C C . ARG A 1 168 ? -28.328 -9.758 -3.545 1 23.75 168 ARG A C 1
ATOM 1365 O O . ARG A 1 168 ? -28.797 -9.539 -2.424 1 23.75 168 ARG A O 1
ATOM 1372 N N . ALA A 1 169 ? -29.141 -9.734 -4.664 1 23.19 169 ALA A N 1
ATOM 1373 C CA . ALA A 1 169 ? -30.531 -10.203 -4.625 1 23.19 169 ALA A CA 1
ATOM 1374 C C . ALA A 1 169 ? -30.594 -11.656 -4.16 1 23.19 169 ALA A C 1
ATOM 1376 O O . ALA A 1 169 ? -29.75 -12.477 -4.535 1 23.19 169 ALA A O 1
ATOM 1377 N N . MET B 1 1 ? 28.953 -15.188 -14.812 1 25.09 1 MET B N 1
ATOM 1378 C CA . MET B 1 1 ? 29.344 -14.477 -13.602 1 25.09 1 MET B CA 1
ATOM 1379 C C . MET B 1 1 ? 28.391 -13.336 -13.297 1 25.09 1 MET B C 1
ATOM 1381 O O . MET B 1 1 ? 28.484 -12.703 -12.242 1 25.09 1 MET B O 1
ATOM 1385 N N . ALA B 1 2 ? 28 -12.641 -14.5 1 28.67 2 ALA B N 1
ATOM 1386 C CA . ALA B 1 2 ? 27.484 -11.273 -14.391 1 28.67 2 ALA B CA 1
ATOM 1387 C C . ALA B 1 2 ? 26.141 -11.242 -13.68 1 28.67 2 ALA B C 1
ATOM 1389 O O . ALA B 1 2 ? 25.719 -10.203 -13.172 1 28.67 2 ALA B O 1
ATOM 1390 N N . THR B 1 3 ? 25.281 -12.109 -14.156 1 29.62 3 THR B N 1
ATOM 1391 C CA . THR B 1 3 ? 23.828 -12.086 -14.18 1 29.62 3 THR B CA 1
ATOM 1392 C C . THR B 1 3 ? 23.266 -12.141 -12.758 1 29.62 3 THR B C 1
ATOM 1394 O O . THR B 1 3 ? 22.047 -12.094 -12.57 1 29.62 3 THR B O 1
ATOM 1397 N N . THR B 1 4 ? 23.953 -12.625 -11.883 1 30.44 4 THR B N 1
ATOM 1398 C CA . THR B 1 4 ? 23.625 -12.883 -10.484 1 30.44 4 THR B CA 1
ATOM 1399 C C . THR B 1 4 ? 23.359 -11.586 -9.742 1 30.44 4 THR B C 1
ATOM 1401 O O . THR B 1 4 ? 22.75 -11.586 -8.664 1 30.44 4 THR B O 1
ATOM 1404 N N . ALA B 1 5 ? 24.141 -10.531 -10.133 1 30.41 5 ALA B N 1
ATOM 1405 C CA . ALA B 1 5 ? 24.281 -9.344 -9.289 1 30.41 5 ALA B CA 1
ATOM 1406 C C . ALA B 1 5 ? 22.922 -8.68 -9.062 1 30.41 5 ALA B C 1
ATOM 1408 O O . ALA B 1 5 ? 22.656 -8.164 -7.977 1 30.41 5 ALA B O 1
ATOM 1409 N N . GLU B 1 6 ? 22.391 -8.305 -10.18 1 32.97 6 GLU B N 1
ATOM 1410 C CA . GLU B 1 6 ? 21.625 -7.062 -10.219 1 32.97 6 GLU B CA 1
ATOM 1411 C C . GLU B 1 6 ? 20.359 -7.164 -9.359 1 32.97 6 GLU B C 1
ATOM 1413 O O . GLU B 1 6 ? 19.781 -6.145 -8.977 1 32.97 6 GLU B O 1
ATOM 1418 N N . PHE B 1 7 ? 19.5 -8.211 -9.766 1 33.16 7 PHE B N 1
ATOM 1419 C CA . PHE B 1 7 ? 18.266 -8.141 -9 1 33.16 7 PHE B CA 1
ATOM 1420 C C . PHE B 1 7 ? 18.531 -8.273 -7.512 1 33.16 7 PHE B C 1
ATOM 1422 O O . PHE B 1 7 ? 18.594 -9.383 -6.98 1 33.16 7 PHE B O 1
ATOM 1429 N N . SER B 1 8 ? 19.641 -8.117 -7.031 1 36.22 8 SER B N 1
ATOM 1430 C CA . SER B 1 8 ? 19.766 -8.055 -5.578 1 36.22 8 SER B CA 1
ATOM 1431 C C . SER B 1 8 ? 18.438 -7.684 -4.934 1 36.22 8 SER B C 1
ATOM 1433 O O . SER B 1 8 ? 17.625 -6.965 -5.527 1 36.22 8 SER B O 1
ATOM 1435 N N . TYR B 1 9 ? 17.922 -8.375 -3.814 1 39.19 9 TYR B N 1
ATOM 1436 C CA . TYR B 1 9 ? 16.828 -8.406 -2.846 1 39.19 9 TYR B CA 1
ATOM 1437 C C . TYR B 1 9 ? 16.266 -7.012 -2.613 1 39.19 9 TYR B C 1
ATOM 1439 O O . TYR B 1 9 ? 16.984 -6.121 -2.143 1 39.19 9 TYR B O 1
ATOM 1447 N N . LEU B 1 10 ? 15.758 -6.445 -3.5 1 49.16 10 LEU B N 1
ATOM 1448 C CA . LEU B 1 10 ? 15.031 -5.332 -2.898 1 49.16 10 LEU B CA 1
ATOM 1449 C C . LEU B 1 10 ? 14.664 -5.637 -1.45 1 49.16 10 LEU B C 1
ATOM 1451 O O . LEU B 1 10 ? 13.703 -6.355 -1.188 1 49.16 10 LEU B O 1
ATOM 1455 N N . SER B 1 11 ? 15.57 -6.297 -0.677 1 52.59 11 SER B N 1
ATOM 1456 C CA . SER B 1 11 ? 15.414 -6.664 0.727 1 52.59 11 SER B CA 1
ATOM 1457 C C . SER B 1 11 ? 14.445 -5.727 1.437 1 52.59 11 SER B C 1
ATOM 1459 O O . SER B 1 11 ? 13.711 -6.145 2.332 1 52.59 11 SER B O 1
ATOM 1461 N N . SER B 1 12 ? 14.461 -4.531 1.289 1 64.94 12 SER B N 1
ATOM 1462 C CA . SER B 1 12 ? 13.516 -3.744 2.08 1 64.94 12 SER B CA 1
ATOM 1463 C C . SER B 1 12 ? 13.016 -2.531 1.302 1 64.94 12 SER B C 1
ATOM 1465 O O . SER B 1 12 ? 13.805 -1.844 0.644 1 64.94 12 SER B O 1
ATOM 1467 N N . LEU B 1 13 ? 11.711 -2.693 0.671 1 79 13 LEU B N 1
ATOM 1468 C CA . LEU B 1 13 ? 11.078 -1.467 0.196 1 79 13 LEU B CA 1
ATOM 1469 C C . LEU B 1 13 ? 11.312 -0.322 1.177 1 79 13 LEU B C 1
ATOM 1471 O O . LEU B 1 13 ? 11.477 -0.551 2.377 1 79 13 LEU B O 1
ATOM 1475 N N . PRO B 1 14 ? 11.594 0.849 0.52 1 85.62 14 PRO B N 1
ATOM 1476 C CA . PRO B 1 14 ? 11.641 1.968 1.464 1 85.62 14 PRO B CA 1
ATOM 1477 C C . PRO B 1 14 ? 10.484 1.947 2.463 1 85.62 14 PRO B C 1
ATOM 1479 O O . PRO B 1 14 ? 9.414 1.425 2.158 1 85.62 14 PRO B O 1
ATOM 1482 N N . ALA B 1 15 ? 10.766 2.494 3.564 1 90.38 15 ALA B N 1
ATOM 1483 C CA . ALA B 1 15 ? 9.773 2.463 4.637 1 90.38 15 ALA B CA 1
ATOM 1484 C C . ALA B 1 15 ? 8.43 2.998 4.156 1 90.38 15 ALA B C 1
ATOM 1486 O O . ALA B 1 15 ? 8.367 4.055 3.521 1 90.38 15 ALA B O 1
ATOM 1487 N N . GLY B 1 16 ? 7.465 2.145 4.344 1 92.12 16 GLY B N 1
ATOM 1488 C CA . GLY B 1 16 ? 6.105 2.6 4.094 1 92.12 16 GLY B CA 1
ATOM 1489 C C . GLY B 1 16 ? 5.625 2.307 2.686 1 92.12 16 GLY B C 1
ATOM 1490 O O . GLY B 1 16 ? 4.438 2.436 2.391 1 92.12 16 GLY B O 1
ATOM 1491 N N . PHE B 1 17 ? 6.492 1.973 1.798 1 90.88 17 PHE B N 1
ATOM 1492 C CA . PHE B 1 17 ? 6.07 1.571 0.461 1 90.88 17 PHE B CA 1
ATOM 1493 C C . PHE B 1 17 ? 5.707 0.091 0.429 1 90.88 17 PHE B C 1
ATOM 1495 O O . PHE B 1 17 ? 6.406 -0.737 1.017 1 90.88 17 PHE B O 1
ATOM 1502 N N . VAL B 1 18 ? 4.633 -0.133 -0.227 1 92 18 VAL B N 1
ATOM 1503 C CA . VAL B 1 18 ? 4.133 -1.502 -0.321 1 92 18 VAL B CA 1
ATOM 1504 C C . VAL B 1 18 ? 3.701 -1.797 -1.755 1 92 18 VAL B C 1
ATOM 1506 O O . VAL B 1 18 ? 3.387 -0.879 -2.516 1 92 18 VAL B O 1
ATOM 1509 N N . PHE B 1 19 ? 3.756 -2.975 -2.078 1 92.44 19 PHE B N 1
ATOM 1510 C CA . PHE B 1 19 ? 3.361 -3.422 -3.408 1 92.44 19 PHE B CA 1
ATOM 1511 C C . PHE B 1 19 ? 1.938 -3.967 -3.396 1 92.44 19 PHE B C 1
ATOM 1513 O O . PHE B 1 19 ? 1.688 -5.055 -2.873 1 92.44 19 PHE B O 1
ATOM 1520 N N . ARG B 1 20 ? 1.031 -3.207 -3.924 1 93.19 20 ARG B N 1
ATOM 1521 C CA . ARG B 1 20 ? -0.386 -3.543 -3.998 1 93.19 20 ARG B CA 1
ATOM 1522 C C . ARG B 1 20 ? -0.939 -3.283 -5.395 1 93.19 20 ARG B C 1
ATOM 1524 O O . ARG B 1 20 ? -1.829 -2.449 -5.57 1 93.19 20 ARG B O 1
ATOM 1531 N N . PRO B 1 21 ? -0.569 -4.098 -6.348 1 92.88 21 PRO B N 1
ATOM 1532 C CA . PRO B 1 21 ? -1.048 -3.883 -7.715 1 92.88 21 PRO B CA 1
ATOM 1533 C C . PRO B 1 21 ? -2.521 -4.242 -7.887 1 92.88 21 PRO B C 1
ATOM 1535 O O . PRO B 1 21 ? -3.008 -5.188 -7.258 1 92.88 21 PRO B O 1
ATOM 1538 N N . THR B 1 22 ? -3.197 -3.479 -8.711 1 90.19 22 THR B N 1
ATOM 1539 C CA . THR B 1 22 ? -4.547 -3.846 -9.125 1 90.19 22 THR B CA 1
ATOM 1540 C C . THR B 1 22 ? -4.516 -5.023 -10.094 1 90.19 22 THR B C 1
ATOM 1542 O O . THR B 1 22 ? -3.463 -5.359 -10.633 1 90.19 22 THR B O 1
ATOM 1545 N N . GLU B 1 23 ? -5.672 -5.562 -10.273 1 90.88 23 GLU B N 1
ATOM 1546 C CA . GLU B 1 23 ? -5.805 -6.652 -11.234 1 90.88 23 GLU B CA 1
ATOM 1547 C C . GLU B 1 23 ? -5.383 -6.211 -12.633 1 90.88 23 GLU B C 1
ATOM 1549 O O . GLU B 1 23 ? -4.676 -6.938 -13.336 1 90.88 23 GLU B O 1
ATOM 1554 N N . GLU B 1 24 ? -5.738 -5.086 -13 1 90.38 24 GLU B N 1
ATOM 1555 C CA . GLU B 1 24 ? -5.391 -4.57 -14.32 1 90.38 24 GLU B CA 1
ATOM 1556 C C . GLU B 1 24 ? -3.885 -4.367 -14.453 1 90.38 24 GLU B C 1
ATOM 1558 O O . GLU B 1 24 ? -3.301 -4.672 -15.5 1 90.38 24 GLU B O 1
ATOM 1563 N N . GLN B 1 25 ? -3.273 -3.887 -13.461 1 92.38 25 GLN B N 1
ATOM 1564 C CA . GLN B 1 25 ? -1.83 -3.674 -13.484 1 92.38 25 GLN B CA 1
ATOM 1565 C C . GLN B 1 25 ? -1.08 -5 -13.555 1 92.38 25 GLN B C 1
ATOM 1567 O O . GLN B 1 25 ? -0.044 -5.098 -14.219 1 92.38 25 GLN B O 1
ATOM 1572 N N . LEU B 1 26 ? -1.631 -5.984 -12.883 1 93.75 26 LEU B N 1
ATOM 1573 C CA . LEU B 1 26 ? -1.007 -7.301 -12.93 1 93.75 26 LEU B CA 1
ATOM 1574 C C . LEU B 1 26 ? -0.97 -7.84 -14.352 1 93.75 26 LEU B C 1
ATOM 1576 O O . LEU B 1 26 ? 0.048 -8.383 -14.789 1 93.75 26 LEU B O 1
ATOM 1580 N N . ILE B 1 27 ? -1.982 -7.598 -15.023 1 91.94 27 ILE B N 1
ATOM 1581 C CA . ILE B 1 27 ? -2.115 -8.18 -16.359 1 91.94 27 ILE B CA 1
ATOM 1582 C C . ILE B 1 27 ? -1.438 -7.273 -17.375 1 91.94 27 ILE B C 1
ATOM 1584 O O . ILE B 1 27 ? -0.504 -7.691 -18.062 1 91.94 27 ILE B O 1
ATOM 1588 N N . THR B 1 28 ? -1.83 -6.012 -17.422 1 91.06 28 THR B N 1
ATOM 1589 C CA . THR B 1 28 ? -1.455 -5.137 -18.531 1 91.06 28 THR B CA 1
ATOM 1590 C C . THR B 1 28 ? -0.039 -4.602 -18.328 1 91.06 28 THR B C 1
ATOM 1592 O O . THR B 1 28 ? 0.6 -4.168 -19.297 1 91.06 28 THR B O 1
ATOM 1595 N N . HIS B 1 29 ? 0.396 -4.73 -17.172 1 93 29 HIS B N 1
ATOM 1596 C CA . HIS B 1 29 ? 1.744 -4.223 -16.938 1 93 29 HIS B CA 1
ATOM 1597 C C . HIS B 1 29 ? 2.713 -5.355 -16.625 1 93 29 HIS B C 1
ATOM 1599 O O . HIS B 1 29 ? 3.67 -5.586 -17.375 1 93 29 HIS B O 1
ATOM 1605 N N . TYR B 1 30 ? 2.465 -6.102 -15.656 1 93.56 30 TYR B N 1
ATOM 1606 C CA . TYR B 1 30 ? 3.471 -7.047 -15.188 1 93.56 30 TYR B CA 1
ATOM 1607 C C . TYR B 1 30 ? 3.488 -8.297 -16.047 1 93.56 30 TYR B C 1
ATOM 1609 O O . TYR B 1 30 ? 4.543 -8.703 -16.547 1 93.56 30 TYR B O 1
ATOM 1617 N N . LEU B 1 31 ? 2.344 -8.898 -16.203 1 93.19 31 LEU B N 1
ATOM 1618 C CA . LEU B 1 31 ? 2.309 -10.094 -17.01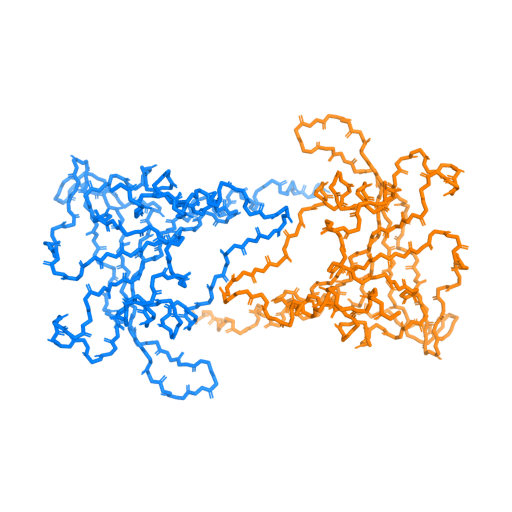6 1 93.19 31 LEU B CA 1
ATOM 1619 C C . LEU B 1 31 ? 2.744 -9.789 -18.453 1 93.19 31 LEU B C 1
ATOM 1621 O O . LEU B 1 31 ? 3.51 -10.547 -19.047 1 93.19 31 LEU B O 1
ATOM 1625 N N . LYS B 1 32 ? 2.24 -8.719 -18.953 1 90.44 32 LYS B N 1
ATOM 1626 C CA . LYS B 1 32 ? 2.623 -8.312 -20.312 1 90.44 32 LYS B CA 1
ATOM 1627 C C . LYS B 1 32 ? 4.137 -8.141 -20.422 1 90.44 32 LYS B C 1
ATOM 1629 O O . LYS B 1 32 ? 4.758 -8.656 -21.344 1 90.44 32 LYS B O 1
ATOM 1634 N N . ASN B 1 33 ? 4.734 -7.426 -19.531 1 92.88 33 ASN B N 1
ATOM 1635 C CA . ASN B 1 33 ? 6.176 -7.203 -19.578 1 92.88 33 ASN B CA 1
ATOM 1636 C C . ASN B 1 33 ? 6.949 -8.508 -19.391 1 92.88 33 ASN B C 1
ATOM 1638 O O . ASN B 1 33 ? 8.008 -8.695 -20 1 92.88 33 ASN B O 1
ATOM 1642 N N . LYS B 1 34 ? 6.461 -9.383 -18.562 1 93 34 LYS B N 1
ATOM 1643 C CA . LYS B 1 34 ? 7.082 -10.695 -18.406 1 93 34 LYS B CA 1
ATOM 1644 C C . LYS B 1 34 ? 7.086 -11.461 -19.719 1 93 34 LYS B C 1
ATOM 1646 O O . LYS B 1 34 ? 8.125 -11.984 -20.141 1 93 34 LYS B O 1
ATOM 1651 N N . ASN B 1 35 ? 5.977 -11.5 -20.344 1 90.56 35 ASN B N 1
ATOM 1652 C CA . ASN B 1 35 ? 5.84 -12.219 -21.594 1 90.56 35 ASN B CA 1
ATOM 1653 C C . ASN B 1 35 ? 6.676 -11.578 -22.703 1 90.56 35 ASN B C 1
ATOM 1655 O O . ASN B 1 35 ? 7.172 -12.273 -23.594 1 90.56 35 ASN B O 1
ATOM 1659 N N . ASP B 1 36 ? 6.844 -10.25 -22.609 1 91 36 ASP B N 1
ATOM 1660 C CA . ASP B 1 36 ? 7.621 -9.516 -23.609 1 91 36 ASP B CA 1
ATOM 1661 C C . ASP B 1 36 ? 9.117 -9.641 -23.344 1 91 36 ASP B C 1
ATOM 1663 O O . ASP B 1 36 ? 9.938 -9.188 -24.141 1 91 36 ASP B O 1
ATOM 1667 N N . GLY B 1 37 ? 9.508 -10.125 -22.281 1 92.56 37 GLY B N 1
ATOM 1668 C CA . GLY B 1 37 ? 10.906 -10.328 -21.953 1 92.56 37 GLY B CA 1
ATOM 1669 C C . GLY B 1 37 ? 11.562 -9.117 -21.312 1 92.56 37 GLY B C 1
ATOM 1670 O O . GLY B 1 37 ? 12.789 -8.984 -21.328 1 92.56 37 GLY B O 1
ATOM 1671 N N . ASN B 1 38 ? 10.75 -8.172 -20.797 1 94.06 38 ASN B N 1
ATOM 1672 C CA . ASN B 1 38 ? 11.266 -6.996 -20.094 1 94.06 38 ASN B CA 1
ATOM 1673 C C . ASN B 1 38 ? 11.531 -7.293 -18.625 1 94.06 38 ASN B C 1
ATOM 1675 O O . ASN B 1 38 ? 10.844 -6.773 -17.75 1 94.06 38 ASN B O 1
ATOM 1679 N N . GLU B 1 39 ? 12.648 -7.824 -18.391 1 93.62 39 GLU B N 1
ATOM 1680 C CA . GLU B 1 39 ? 12.961 -8.359 -17.062 1 93.62 39 GLU B CA 1
ATOM 1681 C C . GLU B 1 39 ? 13.242 -7.238 -16.062 1 93.62 39 GLU B C 1
ATOM 1683 O O . GLU B 1 39 ? 12.977 -7.383 -14.867 1 93.62 39 GLU B O 1
ATOM 1688 N N . SER B 1 40 ? 13.68 -6.145 -16.516 1 91.88 40 SER B N 1
ATOM 1689 C CA . SER B 1 40 ? 14.016 -5.039 -15.633 1 91.88 40 SER B CA 1
ATOM 1690 C C . SER B 1 40 ? 12.773 -4.5 -14.93 1 91.88 40 SER B C 1
ATOM 1692 O O . SER B 1 40 ? 12.867 -3.924 -13.844 1 91.88 40 SER B O 1
ATOM 1694 N N . VAL B 1 41 ? 11.609 -4.789 -15.523 1 90.94 41 VAL B N 1
ATOM 1695 C CA . VAL B 1 41 ? 10.352 -4.285 -14.984 1 90.94 41 VAL B CA 1
ATOM 1696 C C . VAL B 1 41 ? 9.773 -5.285 -13.984 1 90.94 41 VAL B C 1
ATOM 1698 O O . VAL B 1 41 ? 9.07 -4.898 -13.047 1 90.94 41 VAL B O 1
ATOM 1701 N N . VAL B 1 42 ? 10.195 -6.559 -14.133 1 94.12 42 VAL B N 1
ATOM 1702 C CA . VAL B 1 42 ? 9.383 -7.547 -13.438 1 94.12 42 VAL B CA 1
ATOM 1703 C C . VAL B 1 42 ? 10.273 -8.445 -12.578 1 94.12 42 VAL B C 1
ATOM 1705 O O . VAL B 1 42 ? 9.781 -9.305 -11.852 1 94.12 42 VAL B O 1
ATOM 1708 N N . SER B 1 43 ? 11.523 -8.195 -12.523 1 93.31 43 SER B N 1
ATOM 1709 C CA . SER B 1 43 ? 12.461 -9.141 -11.938 1 93.31 43 SER B CA 1
ATOM 1710 C C . SER B 1 43 ? 12.289 -9.227 -10.422 1 93.31 43 SER B C 1
ATOM 1712 O O . SER B 1 43 ? 12.789 -10.148 -9.781 1 93.31 43 SER B O 1
ATOM 1714 N N . PHE B 1 44 ? 11.578 -8.328 -9.875 1 92.38 44 PHE B N 1
ATOM 1715 C CA . PHE B 1 44 ? 11.375 -8.359 -8.43 1 92.38 44 PHE B CA 1
ATOM 1716 C C . PHE B 1 44 ? 10.234 -9.305 -8.062 1 92.38 44 PHE B C 1
ATOM 1718 O O . PHE B 1 44 ? 10.047 -9.625 -6.891 1 92.38 44 PHE B O 1
ATOM 1725 N N . ILE B 1 45 ? 9.523 -9.766 -9.016 1 94.94 45 ILE B N 1
ATOM 1726 C CA . ILE B 1 45 ? 8.531 -10.812 -8.789 1 94.94 45 ILE B CA 1
ATOM 1727 C C . ILE B 1 45 ? 9.133 -12.18 -9.109 1 94.94 45 ILE B C 1
ATOM 1729 O O . ILE B 1 45 ? 9.609 -12.406 -10.227 1 94.94 45 ILE B O 1
ATOM 1733 N N . LYS B 1 46 ? 9.062 -13.031 -8.18 1 96.19 46 LYS B N 1
ATOM 1734 C CA . LYS B 1 46 ? 9.703 -14.344 -8.289 1 96.19 46 LYS B CA 1
ATOM 1735 C C . LYS B 1 46 ? 8.969 -15.227 -9.297 1 96.19 46 LYS B C 1
ATOM 1737 O O . LYS B 1 46 ? 7.738 -15.266 -9.32 1 96.19 46 LYS B O 1
ATOM 1742 N N . GLU B 1 47 ? 9.695 -15.797 -10.148 1 95.81 47 GLU B N 1
ATOM 1743 C CA . GLU B 1 47 ? 9.188 -16.891 -10.992 1 95.81 47 GLU B CA 1
ATOM 1744 C C . GLU B 1 47 ? 9.398 -18.234 -10.32 1 95.81 47 GLU B C 1
ATOM 1746 O O . GLU B 1 47 ? 10.523 -18.609 -9.977 1 95.81 47 GLU B O 1
ATOM 1751 N N . ILE B 1 48 ? 8.32 -19.047 -10.188 1 96.44 48 ILE B N 1
ATOM 1752 C CA . ILE B 1 48 ? 8.445 -20.312 -9.492 1 96.44 48 ILE B CA 1
ATOM 1753 C C . ILE B 1 48 ? 7.297 -21.234 -9.906 1 96.44 48 ILE B C 1
ATOM 1755 O O . ILE B 1 48 ? 6.25 -20.781 -10.359 1 96.44 48 ILE B O 1
ATOM 1759 N N . ASP B 1 49 ? 7.516 -22.562 -9.789 1 95.06 49 ASP B N 1
ATOM 1760 C CA . ASP B 1 49 ? 6.414 -23.516 -9.898 1 95.06 49 ASP B CA 1
ATOM 1761 C C . ASP B 1 49 ? 5.668 -23.656 -8.57 1 95.06 49 ASP B C 1
ATOM 1763 O O . ASP B 1 49 ? 5.836 -24.641 -7.852 1 95.06 49 ASP B O 1
ATOM 1767 N N . LEU B 1 50 ? 4.789 -22.766 -8.312 1 94.69 50 LEU B N 1
ATOM 1768 C CA . LEU B 1 50 ? 4.246 -22.609 -6.961 1 94.69 50 LEU B CA 1
ATOM 1769 C C . LEU B 1 50 ? 3.357 -23.797 -6.605 1 94.69 50 LEU B C 1
ATOM 1771 O O . LEU B 1 50 ? 3.111 -24.062 -5.426 1 94.69 50 LEU B O 1
ATOM 1775 N N . TYR B 1 51 ? 2.936 -24.641 -7.574 1 93.44 51 TYR B N 1
ATOM 1776 C CA . TYR B 1 51 ? 2.086 -25.797 -7.301 1 93.44 51 TYR B CA 1
ATOM 1777 C C . TYR B 1 51 ? 2.832 -26.844 -6.484 1 93.44 51 TYR B C 1
ATOM 1779 O O . TYR B 1 51 ? 2.215 -27.719 -5.863 1 93.44 51 TYR B O 1
ATOM 1787 N N . LYS B 1 52 ? 4.047 -26.781 -6.523 1 93.62 52 LYS B N 1
ATOM 1788 C CA . LYS B 1 52 ? 4.867 -27.828 -5.934 1 93.62 52 LYS B CA 1
ATOM 1789 C C . LYS B 1 52 ? 5.203 -27.516 -4.48 1 93.62 52 LYS B C 1
ATOM 1791 O O . LYS B 1 52 ? 5.84 -28.328 -3.797 1 93.62 52 LYS B O 1
ATOM 1796 N N . PHE B 1 53 ? 4.805 -26.422 -3.982 1 96.19 53 PHE B N 1
ATOM 1797 C CA . PHE B 1 53 ? 5.148 -26 -2.631 1 96.19 53 PHE B CA 1
ATOM 1798 C C . PHE B 1 53 ? 3.92 -26.016 -1.729 1 96.19 53 PHE B C 1
ATOM 1800 O O . PHE B 1 53 ? 2.811 -25.719 -2.172 1 96.19 53 PHE B O 1
ATOM 1807 N N . GLU B 1 54 ? 4.234 -26.375 -0.456 1 97.12 54 GLU B N 1
ATOM 1808 C CA . GLU B 1 54 ? 3.201 -26.125 0.545 1 97.12 54 GLU B CA 1
ATOM 1809 C C . GLU B 1 54 ? 2.895 -24.641 0.665 1 97.12 54 GLU B C 1
ATOM 1811 O O . GLU B 1 54 ? 3.801 -23.797 0.598 1 97.12 54 GLU B O 1
ATOM 1816 N N . PRO B 1 55 ? 1.553 -24.344 0.843 1 96.56 55 PRO B N 1
ATOM 1817 C CA . PRO B 1 55 ? 1.2 -22.922 0.834 1 96.56 55 PRO B CA 1
ATOM 1818 C C . PRO B 1 55 ? 1.995 -22.109 1.854 1 96.56 55 PRO B C 1
ATOM 1820 O O . PRO B 1 55 ? 2.375 -20.969 1.58 1 96.56 55 PRO B O 1
ATOM 1823 N N . GLU B 1 56 ? 2.295 -22.688 2.998 1 96.31 56 GLU B N 1
ATOM 1824 C CA . GLU B 1 56 ? 2.988 -21.969 4.07 1 96.31 56 GLU B CA 1
ATOM 1825 C C . GLU B 1 56 ? 4.434 -21.656 3.682 1 96.31 56 GLU B C 1
ATOM 1827 O O . GLU B 1 56 ? 5.086 -20.828 4.316 1 96.31 56 GLU B O 1
ATOM 1832 N N . GLN B 1 57 ? 4.93 -22.312 2.664 1 97.31 57 GLN B N 1
ATOM 1833 C CA . GLN B 1 57 ? 6.305 -22.125 2.223 1 97.31 57 GLN B CA 1
ATOM 1834 C C . GLN B 1 57 ? 6.402 -20.953 1.235 1 97.31 57 GLN B C 1
ATOM 1836 O O . GLN B 1 57 ? 7.488 -20.422 1.001 1 97.31 57 GLN B O 1
ATOM 1841 N N . LEU B 1 58 ? 5.332 -20.594 0.678 1 97.19 58 LEU B N 1
ATOM 1842 C CA . LEU B 1 58 ? 5.352 -19.703 -0.476 1 97.19 58 LEU B CA 1
ATOM 1843 C C . LEU B 1 58 ? 5.637 -18.266 -0.048 1 97.19 58 LEU B C 1
ATOM 1845 O O . LEU B 1 58 ? 6.363 -17.547 -0.733 1 97.19 58 LEU B O 1
ATOM 1849 N N . PRO B 1 59 ? 5.113 -17.797 1.064 1 95.06 59 PRO B N 1
ATOM 1850 C CA . PRO B 1 59 ? 5.438 -16.438 1.5 1 95.06 59 PRO B CA 1
ATOM 1851 C C . PRO B 1 59 ? 6.941 -16.188 1.574 1 95.06 59 PRO B C 1
ATOM 1853 O O . PRO B 1 59 ? 7.414 -15.125 1.161 1 95.06 59 PRO B O 1
ATOM 1856 N N . ASP B 1 60 ? 7.695 -17.141 1.949 1 94.38 60 ASP B N 1
ATOM 1857 C CA . ASP B 1 60 ? 9.141 -16.984 2.113 1 94.38 60 ASP B CA 1
ATOM 1858 C C . ASP B 1 60 ? 9.852 -17 0.761 1 94.38 60 ASP B C 1
ATOM 1860 O O . ASP B 1 60 ? 11.023 -16.656 0.669 1 94.38 60 ASP B O 1
ATOM 1864 N N . LYS B 1 61 ? 9.148 -17.438 -0.238 1 95.81 61 LYS B N 1
ATOM 1865 C CA . LYS B 1 61 ? 9.75 -17.484 -1.567 1 95.81 61 LYS B CA 1
ATOM 1866 C C . LYS B 1 61 ? 9.641 -16.141 -2.273 1 95.81 61 LYS B C 1
ATOM 1868 O O . LYS B 1 61 ? 10.328 -15.898 -3.271 1 95.81 61 LYS B O 1
ATOM 1873 N N . SER B 1 62 ? 8.734 -15.305 -1.795 1 94.62 62 SER B N 1
ATOM 1874 C CA . SER B 1 62 ? 8.531 -14.008 -2.424 1 94.62 62 SER B CA 1
ATOM 1875 C C . SER B 1 62 ? 9.719 -13.086 -2.191 1 94.62 62 SER B C 1
ATOM 1877 O O . SER B 1 62 ? 10.281 -13.055 -1.096 1 94.62 62 SER B O 1
ATOM 1879 N N . PHE B 1 63 ? 10.047 -12.344 -3.256 1 92.44 63 PHE B N 1
ATOM 1880 C CA . PHE B 1 63 ? 11.102 -11.344 -3.117 1 92.44 63 PHE B CA 1
ATOM 1881 C C . PHE B 1 63 ? 10.578 -10.102 -2.406 1 92.44 63 PHE B C 1
ATOM 1883 O O . PHE B 1 63 ? 11.344 -9.391 -1.756 1 92.44 63 PHE B O 1
ATOM 1890 N N . ILE B 1 64 ? 9.281 -9.852 -2.545 1 88.5 64 ILE B N 1
ATOM 1891 C CA . ILE B 1 64 ? 8.664 -8.656 -1.985 1 88.5 64 ILE B CA 1
ATOM 1892 C C . ILE B 1 64 ? 7.93 -9.008 -0.696 1 88.5 64 ILE B C 1
ATOM 1894 O O . ILE B 1 64 ? 7.098 -9.914 -0.679 1 88.5 64 ILE B O 1
ATOM 1898 N N . PRO B 1 65 ? 8.312 -8.266 0.312 1 86.94 65 PRO B N 1
ATOM 1899 C CA . PRO B 1 65 ? 7.535 -8.484 1.535 1 86.94 65 PRO B CA 1
ATOM 1900 C C . PRO B 1 65 ? 6.074 -8.062 1.393 1 86.94 65 PRO B C 1
ATOM 1902 O O . PRO B 1 65 ? 5.758 -7.172 0.6 1 86.94 65 PRO B O 1
ATOM 1905 N N . SER B 1 66 ? 5.203 -8.805 2.135 1 87.5 66 SER B N 1
ATOM 1906 C CA . SER B 1 66 ? 3.785 -8.469 2.131 1 87.5 66 SER B CA 1
ATOM 1907 C C . SER B 1 66 ? 3.342 -7.922 3.484 1 87.5 66 SER B C 1
ATOM 1909 O O . SER B 1 66 ? 3.789 -8.398 4.527 1 87.5 66 SER B O 1
ATOM 1911 N N . ASP B 1 67 ? 2.463 -6.887 3.361 1 83.56 67 ASP B N 1
ATOM 1912 C CA . ASP B 1 67 ? 1.877 -6.352 4.586 1 83.56 67 ASP B CA 1
ATOM 1913 C C . ASP B 1 67 ? 0.4 -6.723 4.699 1 83.56 67 ASP B C 1
ATOM 1915 O O . ASP B 1 67 ? -0.277 -6.324 5.648 1 83.56 67 ASP B O 1
ATOM 1919 N N . ASN B 1 68 ? -0.085 -7.469 3.781 1 87.81 68 ASN B N 1
ATOM 1920 C CA . ASN B 1 68 ? -1.511 -7.781 3.766 1 87.81 68 ASN B CA 1
ATOM 1921 C C . ASN B 1 68 ? -1.761 -9.25 3.441 1 87.81 68 ASN B C 1
ATOM 1923 O O . ASN B 1 68 ? -2.832 -9.609 2.947 1 87.81 68 ASN B O 1
ATOM 1927 N N . PHE B 1 69 ? -0.771 -10.016 3.562 1 91.19 69 PHE B N 1
ATOM 1928 C CA . PHE B 1 69 ? -0.848 -11.469 3.398 1 91.19 69 PHE B CA 1
ATOM 1929 C C . PHE B 1 69 ? -1.167 -11.828 1.953 1 91.19 69 PHE B C 1
ATOM 1931 O O . PHE B 1 69 ? -1.925 -12.766 1.697 1 91.19 69 PHE B O 1
ATOM 1938 N N . GLU B 1 70 ? -0.679 -11.008 1.012 1 94.38 70 GLU B N 1
ATOM 1939 C CA . GLU B 1 70 ? -0.735 -11.297 -0.418 1 94.38 70 GLU B CA 1
ATOM 1940 C C . GLU B 1 70 ? 0.663 -11.328 -1.03 1 94.38 70 GLU B C 1
ATOM 1942 O O . GLU B 1 70 ? 1.517 -10.508 -0.683 1 94.38 70 GLU B O 1
ATOM 1947 N N . TRP B 1 71 ? 0.847 -12.297 -1.885 1 96.25 71 TRP B N 1
ATOM 1948 C CA . TRP B 1 71 ? 2.121 -12.445 -2.584 1 96.25 71 TRP B CA 1
ATOM 1949 C C . TRP B 1 71 ? 1.899 -12.711 -4.07 1 96.25 71 TRP B C 1
ATOM 1951 O O . TRP B 1 71 ? 0.86 -13.242 -4.461 1 96.25 71 TRP B O 1
ATOM 1961 N N . PHE B 1 72 ? 2.871 -12.383 -4.848 1 96.06 72 PHE B N 1
ATOM 1962 C CA . PHE B 1 72 ? 2.732 -12.508 -6.293 1 96.06 72 PHE B CA 1
ATOM 1963 C C . PHE B 1 72 ? 3.881 -13.32 -6.879 1 96.06 72 PHE B C 1
ATOM 1965 O O . PHE B 1 72 ? 5.031 -13.172 -6.457 1 96.06 72 PHE B O 1
ATOM 1972 N N . PHE B 1 73 ? 3.562 -14.133 -7.82 1 96.75 73 PHE B N 1
ATOM 1973 C CA . PHE B 1 73 ? 4.547 -14.992 -8.461 1 96.75 73 PHE B CA 1
ATOM 1974 C C . PHE B 1 73 ? 4.27 -15.125 -9.953 1 96.75 73 PHE B C 1
ATOM 1976 O O . PHE B 1 73 ? 3.115 -15.062 -10.383 1 96.75 73 PHE B O 1
ATOM 1983 N N . PHE B 1 74 ? 5.309 -15.305 -10.672 1 95.5 74 PHE B N 1
ATOM 1984 C CA . PHE B 1 74 ? 5.184 -15.797 -12.039 1 95.5 74 PHE B CA 1
ATOM 1985 C C . PHE B 1 74 ? 5.371 -17.312 -12.078 1 95.5 74 PHE B C 1
ATOM 1987 O O . PHE B 1 74 ? 6.082 -17.875 -11.25 1 95.5 74 PHE B O 1
ATOM 1994 N N . ARG B 1 75 ? 4.695 -17.906 -13.039 1 94.25 75 ARG B N 1
ATOM 1995 C CA . ARG B 1 75 ? 4.91 -19.312 -13.344 1 94.25 75 ARG B CA 1
ATOM 1996 C C . ARG B 1 75 ? 4.934 -19.547 -14.852 1 94.25 75 ARG B C 1
ATOM 1998 O O . ARG B 1 75 ? 4.094 -19.031 -15.586 1 94.25 75 ARG B O 1
ATOM 2005 N N . ALA B 1 76 ? 5.848 -20.344 -15.219 1 91.19 76 ALA B N 1
ATOM 2006 C CA . ALA B 1 76 ? 5.902 -20.703 -16.641 1 91.19 76 ALA B CA 1
ATOM 2007 C C . ALA B 1 76 ? 4.703 -21.547 -17.031 1 91.19 76 ALA B C 1
ATOM 2009 O O . ALA B 1 76 ? 4.363 -22.516 -16.328 1 91.19 76 ALA B O 1
ATOM 2010 N N . ASN B 1 77 ? 4.102 -21.203 -18.109 1 85.69 77 ASN B N 1
ATOM 2011 C CA . ASN B 1 77 ? 2.898 -21.875 -18.578 1 85.69 77 ASN B CA 1
ATOM 2012 C C . ASN B 1 77 ? 3.227 -23.234 -19.203 1 85.69 77 ASN B C 1
ATOM 2014 O O . ASN B 1 77 ? 2.338 -24.078 -19.375 1 85.69 77 ASN B O 1
ATOM 2018 N N . THR B 1 78 ? 4.445 -23.484 -19.469 1 79.19 78 THR B N 1
ATOM 2019 C CA . THR B 1 78 ? 4.891 -24.719 -20.109 1 79.19 78 THR B CA 1
ATOM 2020 C C . THR B 1 78 ? 5.078 -25.812 -19.062 1 79.19 78 THR B C 1
ATOM 2022 O O . THR B 1 78 ? 5.223 -26.984 -19.422 1 79.19 78 THR B O 1
ATOM 2025 N N . LEU B 1 79 ? 5.059 -25.453 -17.828 1 76.19 79 LEU B N 1
ATOM 2026 C CA . LEU B 1 79 ? 5.281 -26.438 -16.766 1 76.19 79 LEU B CA 1
ATOM 2027 C C . LEU B 1 79 ? 4.059 -27.328 -16.594 1 76.19 79 LEU B C 1
ATOM 2029 O O . LEU B 1 79 ? 2.943 -26.953 -16.953 1 76.19 79 LEU B O 1
ATOM 2033 N N . ASP B 1 80 ? 4.418 -28.5 -15.992 1 73.5 80 ASP B N 1
ATOM 2034 C CA . ASP B 1 80 ? 3.34 -29.438 -15.68 1 73.5 80 ASP B CA 1
ATOM 2035 C C . ASP B 1 80 ? 2.277 -28.781 -14.805 1 73.5 80 ASP B C 1
ATOM 2037 O O . ASP B 1 80 ? 2.592 -27.922 -13.977 1 73.5 80 ASP B O 1
ATOM 2041 N N . ILE B 1 81 ? 1.086 -29.25 -15.055 1 79.81 81 ILE B N 1
ATOM 2042 C CA . ILE B 1 81 ? -0.043 -28.625 -14.367 1 79.81 81 ILE B CA 1
ATOM 2043 C C . ILE B 1 81 ? -0.447 -29.469 -13.164 1 79.81 81 ILE B C 1
ATOM 2045 O O . ILE B 1 81 ? -1.525 -29.266 -12.594 1 79.81 81 ILE B O 1
ATOM 2049 N N . GLU B 1 82 ? 0.507 -30.344 -12.711 1 86.56 82 GLU B N 1
ATOM 2050 C CA . GLU B 1 82 ? 0.167 -31.094 -11.508 1 86.56 82 GLU B CA 1
ATOM 2051 C C . GLU B 1 82 ? 0.155 -30.188 -10.281 1 86.56 82 GLU B C 1
ATOM 2053 O O . GLU B 1 82 ? 1.197 -29.672 -9.867 1 86.56 82 GLU B O 1
ATOM 2058 N N . ARG B 1 83 ? -0.963 -30.047 -9.656 1 92.81 83 ARG B N 1
ATOM 2059 C CA . ARG B 1 83 ? -1.186 -29.141 -8.539 1 92.81 83 ARG B CA 1
ATOM 2060 C C . ARG B 1 83 ? -1.205 -29.891 -7.215 1 92.81 83 ARG B C 1
ATOM 2062 O O . ARG B 1 83 ? -2.068 -29.656 -6.371 1 92.81 83 ARG B O 1
ATOM 2069 N N . THR B 1 84 ? -0.292 -30.828 -7.125 1 93 84 THR B N 1
ATOM 2070 C CA . THR B 1 84 ? -0.213 -31.641 -5.918 1 93 84 THR B CA 1
ATOM 2071 C C . THR B 1 84 ? 1.118 -31.422 -5.203 1 93 84 THR B C 1
ATOM 2073 O O . THR B 1 84 ? 2.164 -31.312 -5.848 1 93 84 THR B O 1
ATOM 2076 N N . THR B 1 85 ? 1.036 -31.359 -3.855 1 94.88 85 THR B N 1
ATOM 2077 C CA . THR B 1 85 ? 2.217 -31.266 -3.002 1 94.88 85 THR B CA 1
ATOM 2078 C C . THR B 1 85 ? 2.369 -32.531 -2.17 1 94.88 85 THR B C 1
ATOM 2080 O O . THR B 1 85 ? 1.715 -33.562 -2.441 1 94.88 85 THR B O 1
ATOM 2083 N N . GLY B 1 86 ? 3.324 -32.5 -1.269 1 93.5 86 GLY B N 1
ATOM 2084 C CA . GLY B 1 86 ? 3.504 -33.625 -0.379 1 93.5 86 GLY B CA 1
ATOM 2085 C C . GLY B 1 86 ? 2.324 -33.844 0.547 1 93.5 86 GLY B C 1
ATOM 2086 O O . GLY B 1 86 ? 2.062 -34.969 0.964 1 93.5 86 GLY B O 1
ATOM 2087 N N . THR B 1 87 ? 1.572 -32.812 0.855 1 95.75 87 THR B N 1
ATOM 2088 C CA . THR B 1 87 ? 0.567 -32.938 1.903 1 95.75 87 THR B CA 1
ATOM 2089 C C . THR B 1 87 ? -0.823 -32.625 1.367 1 95.75 87 THR B C 1
ATOM 2091 O O . THR B 1 87 ? -1.82 -32.781 2.076 1 95.75 87 THR B O 1
ATOM 2094 N N . GLY B 1 88 ? -0.88 -32.094 0.113 1 96.75 88 GLY B N 1
ATOM 2095 C CA . GLY B 1 88 ? -2.189 -31.703 -0.369 1 96.75 88 GLY B CA 1
ATOM 2096 C C . GLY B 1 88 ? -2.199 -31.344 -1.845 1 96.75 88 GLY B C 1
ATOM 2097 O O . GLY B 1 88 ? -1.392 -31.859 -2.617 1 96.75 88 GLY B O 1
ATOM 2098 N N . SER B 1 89 ? -3.256 -30.641 -2.188 1 95.44 89 SER B N 1
ATOM 2099 C CA . SER B 1 89 ? -3.406 -30.281 -3.594 1 95.44 89 SER B CA 1
ATOM 2100 C C . SER B 1 89 ? -4.172 -28.969 -3.75 1 95.44 89 SER B C 1
ATOM 2102 O O . SER B 1 89 ? -4.965 -28.609 -2.879 1 95.44 89 SER B O 1
ATOM 2104 N N . TRP B 1 90 ? -3.875 -28.297 -4.824 1 94.69 90 TRP B N 1
ATOM 2105 C CA . TRP B 1 90 ? -4.633 -27.109 -5.223 1 94.69 90 TRP B CA 1
ATOM 2106 C C . TRP B 1 90 ? -5.82 -27.5 -6.098 1 94.69 90 TRP B C 1
ATOM 2108 O O . TRP B 1 90 ? -5.652 -28.141 -7.141 1 94.69 90 TRP B O 1
ATOM 2118 N N . LYS B 1 91 ? -7.035 -27.094 -5.738 1 92.62 91 LYS B N 1
ATOM 2119 C CA . LYS B 1 91 ? -8.242 -27.469 -6.473 1 92.62 91 LYS B CA 1
ATOM 2120 C C . LYS B 1 91 ? -8.984 -26.234 -6.973 1 92.62 91 LYS B C 1
ATOM 2122 O O . LYS B 1 91 ? -9.094 -25.234 -6.258 1 92.62 91 LYS B O 1
ATOM 2127 N N . SER B 1 92 ? -9.438 -26.344 -8.18 1 91.06 92 SER B N 1
ATOM 2128 C CA . SER B 1 92 ? -10.195 -25.25 -8.773 1 91.06 92 SER B CA 1
ATOM 2129 C C . SER B 1 92 ? -11.539 -25.078 -8.07 1 91.06 92 SER B C 1
ATOM 2131 O O . SER B 1 92 ? -12.188 -26.047 -7.695 1 91.06 92 SER B O 1
ATOM 2133 N N . THR B 1 93 ? -11.922 -23.734 -7.816 1 89.31 93 THR B N 1
ATOM 2134 C CA . THR B 1 93 ? -13.203 -23.469 -7.176 1 89.31 93 THR B CA 1
ATOM 2135 C C . THR B 1 93 ? -14.258 -23.078 -8.211 1 89.31 93 THR B C 1
ATOM 2137 O O . THR B 1 93 ? -15.383 -22.734 -7.855 1 89.31 93 THR B O 1
ATOM 2140 N N . GLY B 1 94 ? -14.039 -23.094 -9.484 1 85.56 94 GLY B N 1
ATOM 2141 C CA . GLY B 1 94 ? -15.016 -22.703 -10.492 1 85.56 94 GLY B CA 1
ATOM 2142 C C . GLY B 1 94 ? -14.398 -22.453 -11.859 1 85.56 94 GLY B C 1
ATOM 2143 O O . GLY B 1 94 ? -13.281 -22.906 -12.125 1 85.56 94 GLY B O 1
ATOM 2144 N N . GLU B 1 95 ? -15.258 -21.828 -12.727 1 86.56 95 GLU B N 1
ATOM 2145 C CA . GLU B 1 95 ? -14.836 -21.531 -14.094 1 86.56 95 GLU B CA 1
ATOM 2146 C C . GLU B 1 95 ? -14.062 -20.219 -14.172 1 86.56 95 GLU B C 1
ATOM 2148 O O . GLU B 1 95 ? -14.312 -19.297 -13.383 1 86.56 95 GLU B O 1
ATOM 2153 N N . PRO B 1 96 ? -13.141 -20.234 -15.172 1 85.81 96 PRO B N 1
ATOM 2154 C CA . PRO B 1 96 ? -12.43 -18.969 -15.391 1 85.81 96 PRO B CA 1
ATOM 2155 C C . PRO B 1 96 ? -13.383 -17.797 -15.633 1 85.81 96 PRO B C 1
ATOM 2157 O O . PRO B 1 96 ? -14.383 -17.953 -16.328 1 85.81 96 PRO B O 1
ATOM 2160 N N . ARG B 1 97 ? -13.07 -16.656 -14.984 1 89.5 97 ARG B N 1
ATOM 2161 C CA . ARG B 1 97 ? -13.867 -15.445 -15.148 1 89.5 97 ARG B CA 1
ATOM 2162 C C . ARG B 1 97 ? -13.109 -14.398 -15.953 1 89.5 97 ARG B C 1
ATOM 2164 O O . ARG B 1 97 ? -11.914 -14.172 -15.719 1 89.5 97 ARG B O 1
ATOM 2171 N N . PRO B 1 98 ? -13.859 -13.773 -16.859 1 89 98 PRO B N 1
ATOM 2172 C CA . PRO B 1 98 ? -13.18 -12.727 -17.625 1 89 98 PRO B CA 1
ATOM 2173 C C . PRO B 1 98 ? -12.836 -11.5 -16.781 1 89 98 PRO B C 1
ATOM 2175 O O . PRO B 1 98 ? -13.562 -11.164 -15.852 1 89 98 PRO B O 1
ATOM 2178 N N . ILE B 1 99 ? -11.727 -10.891 -17.109 1 90.25 99 ILE B N 1
ATOM 2179 C CA . ILE B 1 99 ? -11.289 -9.648 -16.484 1 90.25 99 ILE B CA 1
ATOM 2180 C C . ILE B 1 99 ? -11.398 -8.5 -17.484 1 90.25 99 ILE B C 1
ATOM 2182 O O . ILE B 1 99 ? -10.812 -8.562 -18.562 1 90.25 99 ILE B O 1
ATOM 2186 N N . LYS B 1 100 ? -12.086 -7.461 -17.016 1 88 100 LYS B N 1
ATOM 2187 C CA . LYS B 1 100 ? -12.25 -6.297 -17.875 1 88 100 LYS B CA 1
ATOM 2188 C C . LYS B 1 100 ? -11.398 -5.129 -17.406 1 88 100 LYS B C 1
ATOM 2190 O O . LYS B 1 100 ? -11.164 -4.977 -16.203 1 88 100 LYS B O 1
ATOM 2195 N N . ALA B 1 101 ? -10.922 -4.414 -18.422 1 86.69 101 ALA B N 1
ATOM 2196 C CA . ALA B 1 101 ? -10.203 -3.191 -18.078 1 86.69 101 ALA B CA 1
ATOM 2197 C C . ALA B 1 101 ? -11.133 -2.182 -17.406 1 86.69 101 ALA B C 1
ATOM 2199 O O . ALA B 1 101 ? -12.312 -2.09 -17.75 1 86.69 101 ALA B O 1
ATOM 2200 N N . ARG B 1 102 ? -10.453 -1.512 -16.406 1 83.19 102 ARG B N 1
ATOM 2201 C CA . ARG B 1 102 ? -11.258 -0.503 -15.719 1 83.19 102 ARG B CA 1
ATOM 2202 C C . ARG B 1 102 ? -11.75 0.559 -16.703 1 83.19 102 ARG B C 1
ATOM 2204 O O . ARG B 1 102 ? -10.961 1.104 -17.469 1 83.19 102 ARG B O 1
ATOM 2211 N N . GLY B 1 103 ? -13 0.862 -16.656 1 83.31 103 GLY B N 1
ATOM 2212 C CA . GLY B 1 103 ? -13.586 1.906 -17.484 1 83.31 103 GLY B CA 1
ATOM 2213 C C . GLY B 1 103 ? -13.789 1.482 -18.922 1 83.31 103 GLY B C 1
ATOM 2214 O O . GLY B 1 103 ? -14.141 2.303 -19.781 1 83.31 103 GLY B O 1
ATOM 2215 N N . ALA B 1 104 ? -13.344 0.256 -19.25 1 79.75 104 ALA B N 1
ATOM 2216 C CA . ALA B 1 104 ? -13.516 -0.228 -20.625 1 79.75 104 ALA B CA 1
ATOM 2217 C C . ALA B 1 104 ? -14.227 -1.578 -20.641 1 79.75 104 ALA B C 1
ATOM 2219 O O . ALA B 1 104 ? -14.328 -2.248 -19.609 1 79.75 104 ALA B O 1
ATOM 2220 N N . ASN B 1 105 ? -14.852 -1.887 -21.766 1 83.69 105 ASN B N 1
ATOM 2221 C CA . ASN B 1 105 ? -15.508 -3.174 -21.969 1 83.69 105 ASN B CA 1
ATOM 2222 C C . ASN B 1 105 ? -14.555 -4.207 -22.547 1 83.69 105 ASN B C 1
ATOM 2224 O O . ASN B 1 105 ? -14.945 -5.348 -22.812 1 83.69 105 ASN B O 1
ATOM 2228 N N . GLU B 1 106 ? -13.43 -3.826 -22.516 1 87.69 106 GLU B N 1
ATOM 2229 C CA . GLU B 1 106 ? -12.469 -4.734 -23.125 1 87.69 106 GLU B CA 1
ATOM 2230 C C . GLU B 1 106 ? -12 -5.793 -22.141 1 87.69 106 GLU B C 1
ATOM 2232 O O . GLU B 1 106 ? -11.602 -5.469 -21.016 1 87.69 106 GLU B O 1
ATOM 2237 N N . VAL B 1 107 ? -12.109 -7.094 -22.609 1 88.25 107 VAL B N 1
ATOM 2238 C CA . VAL B 1 107 ? -11.594 -8.195 -21.797 1 88.25 107 VAL B CA 1
ATOM 2239 C C . VAL B 1 107 ? -10.078 -8.281 -21.953 1 88.25 107 VAL B C 1
ATOM 2241 O O . VAL B 1 107 ? -9.562 -8.445 -23.062 1 88.25 107 VAL B O 1
ATOM 2244 N N . ILE B 1 108 ? -9.414 -8.195 -20.812 1 88.56 108 ILE B N 1
ATOM 2245 C CA . ILE B 1 108 ? -7.961 -8.133 -20.891 1 88.56 108 ILE B CA 1
ATOM 2246 C C . ILE B 1 108 ? -7.363 -9.438 -20.375 1 88.56 108 ILE B C 1
ATOM 2248 O O . ILE B 1 108 ? -6.148 -9.648 -20.469 1 88.56 108 ILE B O 1
ATOM 2252 N N . GLY B 1 109 ? -8.172 -10.211 -19.812 1 87.81 109 GLY B N 1
ATOM 2253 C CA . GLY B 1 109 ? -7.691 -11.484 -19.281 1 87.81 109 GLY B CA 1
ATOM 2254 C C . GLY B 1 109 ? -8.766 -12.281 -18.562 1 87.81 109 GLY B C 1
ATOM 2255 O O . GLY B 1 109 ? -9.953 -11.977 -18.688 1 87.81 109 GLY B O 1
ATOM 2256 N N . SER B 1 110 ? -8.352 -13.398 -18.016 1 88.94 110 SER B N 1
ATOM 2257 C CA . SER B 1 110 ? -9.25 -14.219 -17.203 1 88.94 110 SER B CA 1
ATOM 2258 C C . SER B 1 110 ? -8.594 -14.609 -15.883 1 88.94 110 SER B C 1
ATOM 2260 O O . SER B 1 110 ? -7.367 -14.578 -15.758 1 88.94 110 SER B O 1
ATOM 2262 N N . ARG B 1 111 ? -9.453 -14.828 -14.977 1 90.44 111 ARG B N 1
ATOM 2263 C CA . ARG B 1 111 ? -8.992 -15.211 -13.641 1 90.44 111 ARG B CA 1
ATOM 2264 C C . ARG B 1 111 ? -9.469 -16.625 -13.281 1 90.44 111 ARG B C 1
ATOM 2266 O O . ARG B 1 111 ? -10.609 -16.984 -13.57 1 90.44 111 ARG B O 1
ATOM 2273 N N . GLU B 1 112 ? -8.586 -17.406 -12.781 1 90.69 112 GLU B N 1
ATOM 2274 C CA . GLU B 1 112 ? -8.906 -18.719 -12.203 1 90.69 112 GLU B CA 1
ATOM 2275 C C . GLU B 1 112 ? -8.445 -18.797 -10.75 1 90.69 112 GLU B C 1
ATOM 2277 O O . GLU B 1 112 ? -7.379 -18.297 -10.398 1 90.69 112 GLU B O 1
ATOM 2282 N N . ILE B 1 113 ? -9.266 -19.438 -9.891 1 93.56 113 ILE B N 1
ATOM 2283 C CA . ILE B 1 113 ? -8.984 -19.484 -8.461 1 93.56 113 ILE B CA 1
ATOM 2284 C C . ILE B 1 113 ? -8.789 -20.938 -8.039 1 93.56 113 ILE B C 1
ATOM 2286 O O . ILE B 1 113 ? -9.578 -21.812 -8.414 1 93.56 113 ILE B O 1
ATOM 2290 N N . PHE B 1 114 ? -7.758 -21.203 -7.312 1 94.81 114 PHE B N 1
ATOM 2291 C CA . PHE B 1 114 ? -7.508 -22.516 -6.699 1 94.81 114 PHE B CA 1
ATOM 2292 C C . PHE B 1 114 ? -7.406 -22.391 -5.188 1 94.81 114 PHE B C 1
ATOM 2294 O O . PHE B 1 114 ? -6.836 -21.422 -4.676 1 94.81 114 PHE B O 1
ATOM 2301 N N . VAL B 1 115 ? -7.934 -23.344 -4.512 1 96.12 115 VAL B N 1
ATOM 2302 C CA . VAL B 1 115 ? -7.828 -23.438 -3.061 1 96.12 115 VAL B CA 1
ATOM 2303 C C . VAL B 1 115 ? -6.996 -24.656 -2.68 1 96.12 115 VAL B C 1
ATOM 2305 O O . VAL B 1 115 ? -7.117 -25.719 -3.297 1 96.12 115 VAL B O 1
ATOM 2308 N N . PHE B 1 116 ? -6.211 -24.484 -1.667 1 96.81 116 PHE B N 1
ATOM 2309 C CA . PHE B 1 116 ? -5.41 -25.609 -1.212 1 96.81 116 PHE B CA 1
ATOM 2310 C C . PHE B 1 116 ? -6.227 -26.516 -0.296 1 96.81 116 PHE B C 1
ATOM 2312 O O . PHE B 1 116 ? -6.867 -26.047 0.643 1 96.81 116 PHE B O 1
ATOM 2319 N N . HIS B 1 117 ? -6.289 -27.766 -0.602 1 96.94 117 HIS B N 1
ATOM 2320 C CA . HIS B 1 117 ? -6.871 -28.797 0.237 1 96.94 117 HIS B CA 1
ATOM 2321 C C . HIS B 1 117 ? -5.785 -29.672 0.859 1 96.94 117 HIS B C 1
ATOM 2323 O O . HIS B 1 117 ? -4.953 -30.234 0.147 1 96.94 117 HIS B O 1
ATOM 2329 N N . ARG B 1 118 ? -5.82 -29.719 2.119 1 97.25 118 ARG B N 1
ATOM 2330 C CA . ARG B 1 118 ? -4.871 -30.578 2.814 1 97.25 118 ARG B CA 1
ATOM 2331 C C . ARG B 1 118 ? -5.402 -32 2.92 1 97.25 118 ARG B C 1
ATOM 2333 O O . ARG B 1 118 ? -6.543 -32.219 3.334 1 97.25 118 ARG B O 1
ATOM 2340 N N . GLY B 1 119 ? -4.488 -32.906 2.674 1 93.69 119 GLY B N 1
ATOM 2341 C CA . GLY B 1 119 ? -4.906 -34.312 2.551 1 93.69 119 GLY B CA 1
ATOM 2342 C C . GLY B 1 119 ? -5.062 -34.75 1.11 1 93.69 119 GLY B C 1
ATOM 2343 O O . GLY B 1 119 ? -5.023 -33.938 0.19 1 93.69 119 GLY B O 1
ATOM 2344 N N . ARG B 1 120 ? -5.148 -36.062 0.89 1 81.25 120 ARG B N 1
ATOM 2345 C CA . ARG B 1 120 ? -5.191 -36.594 -0.467 1 81.25 120 ARG B CA 1
ATOM 2346 C C . ARG B 1 120 ? -6.59 -37.094 -0.818 1 81.25 120 ARG B C 1
ATOM 2348 O O . ARG B 1 120 ? -7.309 -37.594 0.045 1 81.25 120 ARG B O 1
ATOM 2355 N N . GLY B 1 121 ? -6.902 -36.844 -2.096 1 79.38 121 GLY B N 1
ATOM 2356 C CA . GLY B 1 121 ? -8.156 -37.344 -2.641 1 79.38 121 GLY B CA 1
ATOM 2357 C C . GLY B 1 121 ? -9.375 -36.781 -1.911 1 79.38 121 GLY B C 1
ATOM 2358 O O . GLY B 1 121 ? -9.453 -35.594 -1.635 1 79.38 121 GLY B O 1
ATOM 2359 N N . ALA B 1 122 ? -10.391 -37.625 -1.633 1 82.94 122 ALA B N 1
ATOM 2360 C CA . ALA B 1 122 ? -11.688 -37.25 -1.073 1 82.94 122 ALA B CA 1
ATOM 2361 C C . ALA B 1 122 ? -11.562 -36.844 0.387 1 82.94 122 ALA B C 1
ATOM 2363 O O . ALA B 1 122 ? -12.461 -36.188 0.938 1 82.94 122 ALA B O 1
ATOM 2364 N N . LYS B 1 123 ? -10.43 -37.031 0.979 1 89 123 LYS B N 1
ATOM 2365 C CA . LYS B 1 123 ? -10.219 -36.719 2.391 1 89 123 LYS B CA 1
ATOM 2366 C C . LYS B 1 123 ? -9.609 -35.344 2.568 1 89 123 LYS B C 1
ATOM 2368 O O . LYS B 1 123 ? -9.328 -34.906 3.693 1 89 123 LYS B O 1
ATOM 2373 N N . GLY B 1 124 ? -9.461 -34.719 1.529 1 91.06 124 GLY B N 1
ATOM 2374 C CA . GLY B 1 124 ? -8.844 -33.406 1.62 1 91.06 124 GLY B CA 1
ATOM 2375 C C . GLY B 1 124 ? -9.719 -32.375 2.33 1 91.06 124 GLY B C 1
ATOM 2376 O O . GLY B 1 124 ? -10.938 -32.375 2.148 1 91.06 124 GLY B O 1
ATOM 2377 N N . VAL B 1 125 ? -9.07 -31.516 3.182 1 95.5 125 VAL B N 1
ATOM 2378 C CA . VAL B 1 125 ? -9.758 -30.469 3.916 1 95.5 125 VAL B CA 1
ATOM 2379 C C . VAL B 1 125 ? -9.359 -29.094 3.352 1 95.5 125 VAL B C 1
ATOM 2381 O O . VAL B 1 125 ? -8.172 -28.812 3.199 1 95.5 125 VAL B O 1
ATOM 2384 N N . LYS B 1 126 ? -10.391 -28.359 3.113 1 95.19 126 LYS B N 1
ATOM 2385 C CA . LYS B 1 126 ? -10.18 -27.016 2.576 1 95.19 126 LYS B CA 1
ATOM 2386 C C . LYS B 1 126 ? -9.422 -26.141 3.566 1 95.19 126 LYS B C 1
ATOM 2388 O O . LYS B 1 126 ? -9.68 -26.188 4.77 1 95.19 126 LYS B O 1
ATOM 2393 N N . THR B 1 127 ? -8.438 -25.375 3.076 1 96.38 127 THR B N 1
ATOM 2394 C CA . THR B 1 127 ? -7.707 -24.438 3.916 1 96.38 127 THR B CA 1
ATOM 2395 C C . THR B 1 127 ? -8.023 -23 3.521 1 96.38 127 THR B C 1
ATOM 2397 O O . THR B 1 127 ? -8.906 -22.766 2.693 1 96.38 127 THR B O 1
ATOM 2400 N N . ASN B 1 128 ? -7.258 -22.078 4.168 1 95.25 128 ASN B N 1
ATOM 2401 C CA . ASN B 1 128 ? -7.473 -20.672 3.889 1 95.25 128 ASN B CA 1
ATOM 2402 C C . ASN B 1 128 ? -6.566 -20.172 2.768 1 95.25 128 ASN B C 1
ATOM 2404 O O . ASN B 1 128 ? -6.648 -19.016 2.365 1 95.25 128 ASN B O 1
ATOM 2408 N N . TRP B 1 129 ? -5.781 -21.047 2.24 1 96.38 129 TRP B N 1
ATOM 2409 C CA . TRP B 1 129 ? -4.832 -20.625 1.215 1 96.38 129 TRP B CA 1
ATOM 2410 C C . TRP B 1 129 ? -5.477 -20.641 -0.167 1 96.38 129 TRP B C 1
ATOM 2412 O O . TRP B 1 129 ? -6.082 -21.641 -0.563 1 96.38 129 TRP B O 1
ATOM 2422 N N . VAL B 1 130 ? -5.336 -19.516 -0.865 1 95.81 130 VAL B N 1
ATOM 2423 C CA . VAL B 1 130 ? -5.934 -19.344 -2.186 1 95.81 130 VAL B CA 1
ATOM 2424 C C . VAL B 1 130 ? -4.887 -18.812 -3.162 1 95.81 130 VAL B C 1
ATOM 2426 O O . VAL B 1 130 ? -4.105 -17.922 -2.82 1 95.81 130 VAL B O 1
ATOM 2429 N N . ILE B 1 131 ? -4.863 -19.391 -4.301 1 94.44 131 ILE B N 1
ATOM 2430 C CA . ILE B 1 131 ? -4.102 -18.781 -5.391 1 94.44 131 ILE B CA 1
ATOM 2431 C C . ILE B 1 131 ? -5.047 -18.359 -6.516 1 94.44 131 ILE B C 1
ATOM 2433 O O . ILE B 1 131 ? -6.02 -19.062 -6.805 1 94.44 131 ILE B O 1
ATOM 2437 N N . GLU B 1 132 ? -4.691 -17.219 -7.059 1 90.56 132 GLU B N 1
ATOM 2438 C CA . GLU B 1 132 ? -5.398 -16.688 -8.219 1 90.56 132 GLU B CA 1
ATOM 2439 C C . GLU B 1 132 ? -4.438 -16.422 -9.375 1 90.56 132 GLU B C 1
ATOM 2441 O O . GLU B 1 132 ? -3.369 -15.828 -9.18 1 90.56 132 GLU B O 1
ATOM 2446 N N . TYR B 1 133 ? -4.805 -16.922 -10.523 1 81.5 133 TYR B N 1
ATOM 2447 C CA . TYR B 1 133 ? -3.914 -16.531 -11.609 1 81.5 133 TYR B CA 1
ATOM 2448 C C . TYR B 1 133 ? -4.695 -15.914 -12.758 1 81.5 133 TYR B C 1
ATOM 2450 O O . TYR B 1 133 ? -5.926 -15.992 -12.805 1 81.5 133 TYR B O 1
ATOM 2458 N N . ARG B 1 134 ? -3.959 -15.203 -13.594 1 73.56 134 ARG B N 1
ATOM 2459 C CA . ARG B 1 134 ? -4.508 -14.492 -14.742 1 73.56 134 ARG B CA 1
ATOM 2460 C C . ARG B 1 134 ? -3.91 -15.016 -16.047 1 73.56 134 ARG B C 1
ATOM 2462 O O . ARG B 1 134 ? -2.734 -15.383 -16.094 1 73.56 134 ARG B O 1
ATOM 2469 N N . LEU B 1 135 ? -4.922 -15.312 -16.891 1 71.81 135 LEU B N 1
ATOM 2470 C CA . LEU B 1 135 ? -4.539 -15.727 -18.234 1 71.81 135 LEU B CA 1
ATOM 2471 C C . LEU B 1 135 ? -4.91 -14.656 -19.266 1 71.81 135 LEU B C 1
ATOM 2473 O O . LEU B 1 135 ? -5.867 -13.906 -19.062 1 71.81 135 LEU B O 1
ATOM 2477 N N . HIS B 1 136 ? -3.945 -14.414 -20.141 1 64.88 136 HIS B N 1
ATOM 2478 C CA . HIS B 1 136 ? -4.316 -13.57 -21.266 1 64.88 136 HIS B CA 1
ATOM 2479 C C . HIS B 1 136 ? -5.355 -14.25 -22.156 1 64.88 136 HIS B C 1
ATOM 2481 O O . HIS B 1 136 ? -5.336 -15.477 -22.312 1 64.88 136 HIS B O 1
ATOM 2487 N N . PRO B 1 137 ? -6.363 -13.461 -22.5 1 59.09 137 PRO B N 1
ATOM 2488 C CA . PRO B 1 137 ? -7.469 -14.031 -23.281 1 59.09 137 PRO B CA 1
ATOM 2489 C C . PRO B 1 137 ? -6.988 -14.977 -24.375 1 59.09 137 PRO B C 1
ATOM 2491 O O . PRO B 1 137 ? -7.637 -15.992 -24.656 1 59.09 137 PRO B O 1
ATOM 2494 N N . ASP B 1 138 ? -6.168 -14.555 -25.281 1 55.75 138 ASP B N 1
ATOM 2495 C CA . ASP B 1 138 ? -5.871 -15.367 -26.469 1 55.75 138 ASP B CA 1
ATOM 2496 C C . ASP B 1 138 ? -4.992 -16.562 -26.094 1 55.75 138 ASP B C 1
ATOM 2498 O O . ASP B 1 138 ? -3.854 -16.656 -26.562 1 55.75 138 ASP B O 1
ATOM 2502 N N . THR B 1 139 ? -5.035 -16.938 -24.922 1 50.75 139 THR B N 1
ATOM 2503 C CA . THR B 1 139 ? -4.051 -17.922 -24.453 1 50.75 139 THR B CA 1
ATOM 2504 C C . THR B 1 139 ? -4.195 -19.234 -25.219 1 50.75 139 THR B C 1
ATOM 2506 O O . THR B 1 139 ? -3.637 -20.25 -24.812 1 50.75 139 THR B O 1
ATOM 2509 N N . LYS B 1 140 ? -4.855 -19.422 -26.203 1 48.53 140 LYS B N 1
ATOM 2510 C CA . LYS B 1 140 ? -4.988 -20.766 -26.766 1 48.53 140 LYS B CA 1
ATOM 2511 C C . LYS B 1 140 ? -3.623 -21.344 -27.125 1 48.53 140 LYS B C 1
ATOM 2513 O O . LYS B 1 140 ? -3.492 -22.562 -27.328 1 48.53 140 LYS B O 1
ATOM 2518 N N . ILE B 1 141 ? -2.664 -20.562 -27.359 1 49.06 141 ILE B N 1
ATOM 2519 C CA . ILE B 1 141 ? -1.391 -21.203 -27.688 1 49.06 141 ILE B CA 1
ATOM 2520 C C . ILE B 1 141 ? -0.357 -20.844 -26.609 1 49.06 141 ILE B C 1
ATOM 2522 O O . ILE B 1 141 ? 0.048 -19.688 -26.5 1 49.06 141 ILE B O 1
ATOM 2526 N N . PRO B 1 142 ? -0.248 -21.797 -25.609 1 53.94 142 PRO B N 1
ATOM 2527 C CA . PRO B 1 142 ? 0.768 -21.562 -24.594 1 53.94 142 PRO B CA 1
ATOM 2528 C C . PRO B 1 142 ? 1.993 -20.828 -25.125 1 53.94 142 PRO B C 1
ATOM 2530 O O . PRO B 1 142 ? 2.59 -20.016 -24.422 1 53.94 142 PRO B O 1
ATOM 2533 N N . SER B 1 143 ? 2.309 -21.25 -26.297 1 56.84 143 SER B N 1
ATOM 2534 C CA . SER B 1 143 ? 3.484 -20.625 -26.906 1 56.84 143 SER B CA 1
ATOM 2535 C C . SER B 1 143 ? 3.346 -19.109 -26.969 1 56.84 143 SER B C 1
ATOM 2537 O O . SER B 1 143 ? 4.34 -18.391 -26.922 1 56.84 143 SER B O 1
ATOM 2539 N N . GLN B 1 144 ? 2.121 -18.609 -26.812 1 60.91 144 GLN B N 1
ATOM 2540 C CA . GLN B 1 144 ? 1.935 -17.172 -27 1 60.91 144 GLN B CA 1
ATOM 2541 C C . GLN B 1 144 ? 1.868 -16.453 -25.672 1 60.91 144 GLN B C 1
ATOM 2543 O O . GLN B 1 144 ? 2.076 -15.234 -25.609 1 60.91 144 GLN B O 1
ATOM 2548 N N . HIS B 1 145 ? 1.736 -17.25 -24.578 1 70.25 145 HIS B N 1
ATOM 2549 C CA . HIS B 1 145 ? 1.803 -16.656 -23.234 1 70.25 145 HIS B CA 1
ATOM 2550 C C . HIS B 1 145 ? 2.648 -17.5 -22.297 1 70.25 145 HIS B C 1
ATOM 2552 O O . HIS B 1 145 ? 2.111 -18.297 -21.516 1 70.25 145 HIS B O 1
ATOM 2558 N N . PRO B 1 146 ? 3.82 -17.328 -22.375 1 83.12 146 PRO B N 1
ATOM 2559 C CA . PRO B 1 146 ? 4.777 -18.203 -21.703 1 83.12 146 PRO B CA 1
ATOM 2560 C C . PRO B 1 146 ? 4.66 -18.156 -20.188 1 83.12 146 PRO B C 1
ATOM 2562 O O . PRO B 1 146 ? 5.078 -19.094 -19.5 1 83.12 146 PRO B O 1
ATOM 2565 N N . PHE B 1 147 ? 3.971 -17.062 -19.75 1 91.19 147 PHE B N 1
ATOM 2566 C CA . PHE B 1 147 ? 3.953 -16.969 -18.297 1 91.19 147 PHE B CA 1
ATOM 2567 C C . PHE B 1 147 ? 2.553 -16.641 -17.797 1 91.19 147 PHE B C 1
ATOM 2569 O O . PHE B 1 147 ? 1.732 -16.094 -18.531 1 91.19 147 PHE B O 1
ATOM 2576 N N . LEU B 1 148 ? 2.328 -17 -16.562 1 91.88 148 LEU B N 1
ATOM 2577 C CA . LEU B 1 148 ? 1.164 -16.625 -15.773 1 91.88 148 LEU B CA 1
ATOM 2578 C C . LEU B 1 148 ? 1.582 -15.828 -14.539 1 91.88 148 LEU B C 1
ATOM 2580 O O . LEU B 1 148 ? 2.709 -15.961 -14.062 1 91.88 148 LEU B O 1
ATOM 2584 N N . ILE B 1 149 ? 0.663 -14.992 -14.125 1 94.44 149 ILE B N 1
ATOM 2585 C CA . ILE B 1 149 ? 0.928 -14.289 -12.883 1 94.44 149 ILE B CA 1
ATOM 2586 C C . ILE B 1 149 ? -0.1 -14.695 -11.828 1 94.44 149 ILE B C 1
ATOM 2588 O O . ILE B 1 149 ? -1.298 -14.766 -12.117 1 94.44 149 ILE B O 1
ATOM 2592 N N . PHE B 1 150 ? 0.445 -15.008 -10.641 1 95.94 150 PHE B N 1
ATOM 2593 C CA . PHE B 1 150 ? -0.371 -15.531 -9.555 1 95.94 150 PHE B CA 1
ATOM 2594 C C . PHE B 1 150 ? -0.389 -14.555 -8.383 1 95.94 150 PHE B C 1
ATOM 2596 O O . PHE B 1 150 ? 0.625 -13.93 -8.078 1 95.94 150 PHE B O 1
ATOM 2603 N N . LYS B 1 151 ? -1.497 -14.477 -7.773 1 96.31 151 LYS B N 1
ATOM 2604 C CA . LYS B 1 151 ? -1.64 -13.914 -6.43 1 96.31 151 LYS B CA 1
ATOM 2605 C C . LYS B 1 151 ? -1.9 -15.016 -5.402 1 96.31 151 LYS B C 1
ATOM 2607 O O . LYS B 1 151 ? -2.822 -15.82 -5.566 1 96.31 151 LYS B O 1
ATOM 2612 N N . LEU B 1 152 ? -1.082 -15.102 -4.418 1 96.75 152 LEU B N 1
ATOM 2613 C CA . LEU B 1 152 ? -1.271 -15.969 -3.262 1 96.75 152 LEU B CA 1
ATOM 2614 C C . LEU B 1 152 ? -1.873 -15.195 -2.094 1 96.75 152 LEU B C 1
ATOM 2616 O O . LEU B 1 152 ? -1.45 -14.078 -1.803 1 96.75 152 LEU B O 1
ATOM 2620 N N . LYS B 1 153 ? -2.818 -15.797 -1.454 1 95.94 153 LYS B N 1
ATOM 2621 C CA . LYS B 1 153 ? -3.447 -15.148 -0.307 1 95.94 153 LYS B CA 1
ATOM 2622 C C . LYS B 1 153 ? -3.686 -16.141 0.825 1 95.94 153 LYS B C 1
ATOM 2624 O O . LYS B 1 153 ? -4.035 -17.297 0.579 1 95.94 153 LYS B O 1
ATOM 2629 N N . ASP B 1 154 ? -3.537 -15.672 2.01 1 94.19 154 ASP B N 1
ATOM 2630 C CA . ASP B 1 154 ? -4.016 -16.328 3.217 1 94.19 154 ASP B CA 1
ATOM 2631 C C . ASP B 1 154 ? -5.219 -15.602 3.811 1 94.19 154 ASP B C 1
ATOM 2633 O O . ASP B 1 154 ? -5.059 -14.57 4.461 1 94.19 154 ASP B O 1
ATOM 2637 N N . ASN B 1 155 ? -6.41 -16.078 3.611 1 88.44 155 ASN B N 1
ATOM 2638 C CA . ASN B 1 155 ? -7.648 -15.414 4.008 1 88.44 155 ASN B CA 1
ATOM 2639 C C . ASN B 1 155 ? -7.828 -15.422 5.523 1 88.44 155 ASN B C 1
ATOM 2641 O O . ASN B 1 155 ? -8.672 -14.688 6.055 1 88.44 155 ASN B O 1
ATOM 2645 N N . ASN B 1 156 ? -7.168 -16.281 6.258 1 78.5 156 ASN B N 1
ATOM 2646 C CA . ASN B 1 156 ? -7.242 -16.25 7.715 1 78.5 156 ASN B CA 1
ATOM 2647 C C . ASN B 1 156 ? -6.484 -15.055 8.289 1 78.5 156 ASN B C 1
ATOM 2649 O O . ASN B 1 156 ? -6.875 -14.5 9.32 1 78.5 156 ASN B O 1
ATOM 2653 N N . ALA B 1 157 ? -5.441 -14.711 7.707 1 64 157 ALA B N 1
ATOM 2654 C CA . ALA B 1 157 ? -4.582 -13.664 8.266 1 64 157 ALA B CA 1
ATOM 2655 C C . ALA B 1 157 ? -5.227 -12.289 8.125 1 64 157 ALA B C 1
ATOM 2657 O O . ALA B 1 157 ? -4.93 -11.375 8.891 1 64 157 ALA B O 1
ATOM 2658 N N . ASP B 1 158 ? -6.062 -12.102 7.105 1 57.31 158 ASP B N 1
ATOM 2659 C CA . ASP B 1 158 ? -6.762 -10.836 6.93 1 57.31 158 ASP B CA 1
ATOM 2660 C C . ASP B 1 158 ? -7.719 -10.57 8.094 1 57.31 158 ASP B C 1
ATOM 2662 O O . ASP B 1 158 ? -7.938 -9.414 8.469 1 57.31 158 ASP B O 1
ATOM 2666 N N . GLY B 1 159 ? -8.398 -11.625 8.617 1 46.75 159 GLY B N 1
ATOM 2667 C CA . GLY B 1 159 ? -9.328 -11.531 9.727 1 46.75 159 GLY B CA 1
ATOM 2668 C C . GLY B 1 159 ? -8.656 -11.18 11.039 1 46.75 159 GLY B C 1
ATOM 2669 O O . GLY B 1 159 ? -9.273 -10.562 11.914 1 46.75 159 GLY B O 1
ATOM 2670 N N . GLU B 1 160 ? -7.652 -11.711 11.242 1 44.09 160 GLU B N 1
ATOM 2671 C CA . GLU B 1 160 ? -7.035 -11.422 12.531 1 44.09 160 GLU B CA 1
ATOM 2672 C C . GLU B 1 160 ? -6.723 -9.938 12.68 1 44.09 160 GLU B C 1
ATOM 2674 O O . GLU B 1 160 ? -6.758 -9.391 13.781 1 44.09 160 GLU B O 1
ATOM 2679 N N . LYS B 1 161 ? -6.594 -9.258 11.609 1 42.84 161 LYS B N 1
ATOM 2680 C CA . LYS B 1 161 ? -6.473 -7.82 11.82 1 42.84 161 LYS B CA 1
ATOM 2681 C C . LYS B 1 161 ? -7.793 -7.219 12.289 1 42.84 161 LYS B C 1
ATOM 2683 O O . LYS B 1 161 ? -7.836 -6.07 12.742 1 42.84 161 LYS B O 1
ATOM 2688 N N . LYS B 1 162 ? -9.016 -7.793 11.844 1 40.41 162 LYS B N 1
ATOM 2689 C CA . LYS B 1 162 ? -10.289 -7.258 12.32 1 40.41 162 LYS B CA 1
ATOM 2690 C C . LYS B 1 162 ? -10.453 -7.461 13.82 1 40.41 162 LYS B C 1
ATOM 2692 O O . LYS B 1 162 ? -11.18 -6.711 14.477 1 40.41 162 LYS B O 1
ATOM 2697 N N . ILE B 1 163 ? -10.078 -8.516 14.391 1 36.28 163 ILE B N 1
ATOM 2698 C CA . ILE B 1 163 ? -10.406 -8.797 15.789 1 36.28 163 ILE B CA 1
ATOM 2699 C C . ILE B 1 163 ? -9.602 -7.871 16.703 1 36.28 163 ILE B C 1
ATOM 2701 O O . ILE B 1 163 ? -9.953 -7.691 17.875 1 36.28 163 ILE B O 1
ATOM 2705 N N . THR B 1 164 ? -8.516 -7.355 16.312 1 33.84 164 THR B N 1
ATOM 2706 C CA . THR B 1 164 ? -7.879 -6.602 17.391 1 33.84 164 THR B CA 1
ATOM 2707 C C . THR B 1 164 ? -8.539 -5.238 17.562 1 33.84 164 THR B C 1
ATOM 2709 O O . THR B 1 164 ? -8.062 -4.398 18.328 1 33.84 164 THR B O 1
ATOM 2712 N N . GLN B 1 165 ? -9.508 -4.824 16.703 1 32.12 165 GLN B N 1
ATOM 2713 C CA . GLN B 1 165 ? -10.281 -3.701 17.219 1 32.12 165 GLN B CA 1
ATOM 2714 C C . GLN B 1 165 ? -11.281 -4.168 18.281 1 32.12 165 GLN B C 1
ATOM 2716 O O . GLN B 1 165 ? -11.961 -5.176 18.094 1 32.12 165 GLN B O 1
ATOM 2721 N N . LYS B 1 166 ? -11.258 -3.828 19.625 1 30 166 LYS B N 1
ATOM 2722 C CA . LYS B 1 166 ? -12.125 -4.059 20.766 1 30 166 LYS B CA 1
ATOM 2723 C C . LYS B 1 166 ? -13.594 -3.809 20.406 1 30 166 LYS B C 1
ATOM 2725 O O . LYS B 1 166 ? -13.914 -2.824 19.734 1 30 166 LYS B O 1
ATOM 2730 N N . PRO B 1 167 ? -14.555 -4.797 20.609 1 30.2 167 PRO B N 1
ATOM 2731 C CA . PRO B 1 167 ? -15.992 -4.551 20.641 1 30.2 167 PRO B CA 1
ATOM 2732 C C . PRO B 1 167 ? -16.359 -3.236 21.328 1 30.2 167 PRO B C 1
ATOM 2734 O O . PRO B 1 167 ? -15.734 -2.871 22.328 1 30.2 167 PRO B O 1
ATOM 2737 N N . ARG B 1 168 ? -16.844 -2.211 20.656 1 22.61 168 ARG B N 1
ATOM 2738 C CA . ARG B 1 168 ? -17.469 -1.207 21.516 1 22.61 168 ARG B CA 1
ATOM 2739 C C . ARG B 1 168 ? -18.281 -1.865 22.625 1 22.61 168 ARG B C 1
ATOM 2741 O O . ARG B 1 168 ? -19.031 -2.803 22.375 1 22.61 168 ARG B O 1
ATOM 2748 N N . ALA B 1 169 ? -18.172 -1.187 23.953 1 24.42 169 ALA B N 1
ATOM 2749 C CA . ALA B 1 169 ? -19.125 -1.451 25.016 1 24.42 169 ALA B CA 1
ATOM 2750 C C . ALA B 1 169 ? -20.547 -1.127 24.578 1 24.42 169 ALA B C 1
ATOM 2752 O O . ALA B 1 169 ? -20.781 -0.141 23.859 1 24.42 169 ALA B O 1
#